Protein AF-A0A8S3XYG2-F1 (afdb_monomer)

Organism: Parnassius apollo (NCBI:txid110799)

Secondary structure (DSSP, 8-state):
-PPP--EEEEETTEEEEE---HHHHHHHHHH--SPPTHHHHHHHHH-SSTTTS-HHHHHHHHHHHGGGG-HHHHHHHHHHHHHHHHHHHHHHHTTTTS----HHHHHHHHHHHHHHHHHHHHHHTSS-EE-----SS-EE---BSS--EES--BSS--EE---EEE--EES--BTT--EE---EEE--EE---BSS--EE---EEE--EE---BSS--EE---BSS--EE---BSS--EE---BSS--EE---BSS--EE---EEE--EE---BSS--EE---EEE--EE---BSS--EE---BSS--EE---BSS--B-S-SBSSS-EES----S--TTHHHHHHHHHHHH--

pLDDT: mean 71.58, std 18.19, range [29.77, 97.25]

Structure (mmCIF, N/CA/C/O backbone):
data_AF-A0A8S3XYG2-F1
#
_entry.id   AF-A0A8S3XYG2-F1
#
loop_
_atom_site.group_PDB
_atom_site.id
_atom_site.type_symbol
_atom_site.label_atom_id
_atom_site.label_alt_id
_atom_site.label_comp_id
_atom_site.label_asym_id
_atom_site.label_entity_id
_atom_site.label_seq_id
_atom_site.pdbx_PDB_ins_code
_atom_site.Cartn_x
_atom_site.Cartn_y
_atom_site.Cartn_z
_atom_site.occupancy
_atom_site.B_iso_or_equiv
_atom_site.auth_seq_id
_atom_site.auth_comp_id
_atom_site.auth_asym_id
_atom_site.auth_atom_id
_atom_site.pdbx_PDB_model_num
ATOM 1 N N . MET A 1 1 ? 59.638 34.324 -2.119 1.00 34.94 1 MET A N 1
ATOM 2 C CA . MET A 1 1 ? 60.682 33.288 -1.977 1.00 34.94 1 MET A CA 1
ATOM 3 C C . MET A 1 1 ? 60.101 32.199 -1.081 1.00 34.94 1 MET A C 1
ATOM 5 O O . MET A 1 1 ? 60.247 32.278 0.128 1.00 34.94 1 MET A O 1
ATOM 9 N N . PHE A 1 2 ? 59.324 31.269 -1.644 1.00 29.77 2 PHE A N 1
ATOM 10 C CA . PHE A 1 2 ? 58.887 30.077 -0.911 1.00 29.77 2 PHE A CA 1
ATOM 11 C C . PHE A 1 2 ? 59.838 28.950 -1.288 1.00 29.77 2 PHE A C 1
ATOM 13 O O . PHE A 1 2 ? 60.073 28.682 -2.462 1.00 29.77 2 PHE A O 1
ATOM 20 N N . GLN A 1 3 ? 60.487 28.423 -0.264 1.00 32.94 3 GLN A N 1
ATOM 21 C CA . GLN A 1 3 ? 61.599 27.498 -0.335 1.00 32.94 3 GLN A CA 1
ATOM 22 C C . GLN A 1 3 ? 61.081 26.134 -0.800 1.00 32.94 3 GLN A C 1
ATOM 24 O O . GLN A 1 3 ? 60.238 25.528 -0.142 1.00 32.94 3 GLN A O 1
ATOM 29 N N . PHE A 1 4 ? 61.548 25.693 -1.965 1.00 44.25 4 PHE A N 1
ATOM 30 C CA . PHE A 1 4 ? 61.277 24.367 -2.506 1.00 44.25 4 PHE A CA 1
ATOM 31 C C . PHE A 1 4 ? 61.994 23.330 -1.638 1.00 44.25 4 PHE A C 1
ATOM 33 O O . PHE A 1 4 ? 63.221 23.343 -1.569 1.00 44.25 4 PHE A O 1
ATOM 40 N N . SER A 1 5 ? 61.245 22.442 -0.987 1.00 37.28 5 SER A N 1
ATOM 41 C CA . SER A 1 5 ? 61.821 21.317 -0.247 1.00 37.28 5 SER A CA 1
ATOM 42 C C . SER A 1 5 ? 61.110 20.027 -0.624 1.00 37.28 5 SER A C 1
ATOM 44 O O . SER A 1 5 ? 60.055 19.696 -0.087 1.00 37.28 5 SER A O 1
ATOM 46 N N . ILE A 1 6 ? 61.732 19.285 -1.537 1.00 47.69 6 ILE A N 1
ATOM 47 C CA . ILE A 1 6 ? 61.628 17.830 -1.559 1.00 47.69 6 ILE A CA 1
ATOM 48 C C . ILE A 1 6 ? 62.420 17.340 -0.342 1.00 47.69 6 ILE A C 1
ATOM 50 O O . ILE A 1 6 ? 63.632 17.545 -0.265 1.00 47.69 6 ILE A O 1
ATOM 54 N N . THR A 1 7 ? 61.743 16.740 0.637 1.00 51.06 7 THR A N 1
ATOM 55 C CA . THR A 1 7 ? 62.405 16.200 1.833 1.00 51.06 7 THR A CA 1
ATOM 56 C C . THR A 1 7 ? 62.610 14.702 1.648 1.00 51.06 7 THR A C 1
ATOM 58 O O . THR A 1 7 ? 61.638 13.947 1.605 1.00 51.06 7 THR A O 1
ATOM 61 N N . LEU A 1 8 ? 63.871 14.275 1.546 1.00 49.38 8 LEU A N 1
ATOM 62 C CA . LEU A 1 8 ? 64.251 12.863 1.533 1.00 49.38 8 LEU A CA 1
ATOM 63 C C . LEU A 1 8 ? 64.354 12.348 2.971 1.00 49.38 8 LEU A C 1
ATOM 65 O O . LEU A 1 8 ? 65.234 12.756 3.730 1.00 49.38 8 LEU A O 1
ATOM 69 N N . LEU A 1 9 ? 63.460 11.435 3.344 1.00 54.19 9 LEU A N 1
ATOM 70 C CA . LEU A 1 9 ? 63.564 10.672 4.585 1.00 54.19 9 LEU A CA 1
ATOM 71 C C . LEU A 1 9 ? 64.380 9.408 4.301 1.00 54.19 9 LEU A C 1
ATOM 73 O O . LEU A 1 9 ? 63.872 8.456 3.712 1.00 54.19 9 LEU A O 1
ATOM 77 N N . ASN A 1 10 ? 65.652 9.412 4.705 1.00 42.66 10 ASN A N 1
ATOM 78 C CA . ASN A 1 10 ? 66.526 8.246 4.605 1.00 42.66 10 ASN A CA 1
ATOM 79 C C . ASN A 1 10 ? 66.469 7.430 5.902 1.00 42.66 10 ASN A C 1
ATOM 81 O O . ASN A 1 10 ? 67.006 7.841 6.929 1.00 42.66 10 ASN A O 1
ATOM 85 N N . SER A 1 11 ? 65.860 6.248 5.832 1.00 53.09 11 SER A N 1
ATOM 86 C CA . SER A 1 11 ? 66.173 5.133 6.730 1.00 53.09 11 SER A CA 1
ATOM 87 C C . SER A 1 11 ? 67.179 4.230 6.014 1.00 53.09 11 SER A C 1
ATOM 89 O O . SER A 1 11 ? 67.165 4.167 4.787 1.00 53.09 11 SER A O 1
ATOM 91 N N . SER A 1 12 ? 68.050 3.517 6.733 1.00 58.06 12 SER A N 1
ATOM 92 C CA . SER A 1 12 ? 69.198 2.758 6.187 1.00 58.06 12 SER A CA 1
ATOM 93 C C . SER A 1 12 ? 68.864 1.683 5.133 1.00 58.06 12 SER A C 1
ATOM 95 O O . SER A 1 12 ? 69.768 1.043 4.604 1.00 58.06 12 SER A O 1
ATOM 97 N N . THR A 1 13 ? 67.587 1.489 4.802 1.00 58.47 13 THR A N 1
ATOM 98 C CA . THR A 1 13 ? 67.093 0.540 3.795 1.00 58.47 13 THR A CA 1
ATOM 99 C C . THR A 1 13 ? 66.015 1.098 2.850 1.00 58.47 13 THR A C 1
ATOM 101 O O . THR A 1 13 ? 65.702 0.432 1.868 1.00 58.47 13 THR A O 1
ATOM 104 N N . LEU A 1 14 ? 65.467 2.301 3.079 1.00 56.69 14 LEU A N 1
ATOM 105 C CA . LEU A 1 14 ? 64.388 2.895 2.270 1.00 56.69 14 LEU A CA 1
ATOM 106 C C . LEU A 1 14 ? 64.529 4.426 2.223 1.00 56.69 14 LEU A C 1
ATOM 108 O O . LEU A 1 14 ? 64.591 5.075 3.269 1.00 56.69 14 LEU A O 1
ATOM 112 N N . ALA A 1 15 ? 64.540 4.986 1.010 1.00 63.34 15 ALA A N 1
ATOM 113 C CA . ALA A 1 15 ? 64.441 6.422 0.763 1.00 63.34 15 ALA A CA 1
ATOM 114 C C . ALA A 1 15 ? 62.997 6.758 0.368 1.00 63.34 15 ALA A C 1
ATOM 116 O O . ALA A 1 15 ? 62.487 6.210 -0.609 1.00 63.34 15 ALA A O 1
ATOM 117 N N . ALA A 1 16 ? 62.342 7.632 1.133 1.00 64.06 16 ALA A N 1
ATOM 118 C CA . ALA A 1 16 ? 60.991 8.106 0.845 1.00 64.06 16 ALA A CA 1
ATOM 119 C C . ALA A 1 16 ? 61.014 9.597 0.490 1.00 64.06 16 ALA A C 1
ATOM 121 O O . ALA A 1 16 ? 61.627 10.402 1.197 1.00 64.06 16 ALA A O 1
ATOM 122 N N . GLU A 1 17 ? 60.327 9.957 -0.593 1.00 72.81 17 GLU A N 1
ATOM 123 C CA . GLU A 1 17 ? 60.208 11.331 -1.075 1.00 72.81 17 GLU A CA 1
ATOM 124 C C . GLU A 1 17 ? 58.809 11.875 -0.766 1.00 72.81 17 GLU A C 1
ATOM 126 O O . GLU A 1 17 ? 57.801 11.321 -1.209 1.00 72.81 17 GLU A O 1
ATOM 131 N N . VAL A 1 18 ? 58.734 12.953 0.021 1.00 72.12 18 VAL A N 1
ATOM 132 C CA . VAL A 1 18 ? 57.456 13.581 0.384 1.00 72.12 18 VAL A CA 1
ATOM 133 C C . VAL A 1 18 ? 57.213 14.796 -0.506 1.00 72.12 18 VAL A C 1
ATOM 135 O O . VAL A 1 18 ? 57.864 15.830 -0.355 1.00 72.12 18 VAL A O 1
ATOM 138 N N . VAL A 1 19 ? 56.244 14.676 -1.413 1.00 77.50 19 VAL A N 1
ATOM 139 C CA . VAL A 1 19 ? 55.811 15.764 -2.298 1.00 77.50 19 VAL A CA 1
ATOM 140 C C . VAL A 1 19 ? 54.724 16.579 -1.598 1.00 77.50 19 VAL A C 1
ATOM 142 O O . VAL A 1 19 ? 53.686 16.044 -1.216 1.00 77.50 19 VAL A O 1
ATOM 145 N N . THR A 1 20 ? 54.964 17.878 -1.414 1.00 78.69 20 THR A N 1
ATOM 146 C CA . THR A 1 20 ? 54.028 18.807 -0.745 1.00 78.69 20 THR A CA 1
ATOM 147 C C . THR A 1 20 ? 53.464 19.878 -1.682 1.00 78.69 20 THR A C 1
ATOM 149 O O . THR A 1 20 ? 52.477 20.530 -1.347 1.00 78.69 20 THR A O 1
ATOM 152 N N . ASN A 1 21 ? 54.058 20.048 -2.867 1.00 82.50 21 ASN A N 1
ATOM 153 C CA . ASN A 1 21 ? 53.607 20.994 -3.883 1.00 82.50 21 ASN A CA 1
ATOM 154 C C . ASN A 1 21 ? 52.403 20.417 -4.660 1.00 82.50 21 ASN A C 1
ATOM 156 O O . ASN A 1 21 ? 52.492 19.278 -5.133 1.00 82.50 21 ASN A O 1
ATOM 160 N N . PRO A 1 22 ? 51.284 21.154 -4.813 1.00 80.94 22 PRO A N 1
ATOM 161 C CA . PRO A 1 22 ? 50.108 20.681 -5.546 1.00 80.94 22 PRO A CA 1
ATOM 162 C C . PRO A 1 22 ? 50.367 20.356 -7.028 1.00 80.94 22 PRO A C 1
ATOM 164 O O . PRO A 1 22 ? 49.837 19.354 -7.511 1.00 80.94 22 PRO A O 1
ATOM 167 N N . ASP A 1 23 ? 51.192 21.134 -7.740 1.00 79.69 23 ASP A N 1
ATOM 168 C CA . ASP A 1 23 ? 51.462 20.916 -9.174 1.00 79.69 23 ASP A CA 1
ATOM 169 C C . ASP A 1 23 ? 52.330 19.668 -9.402 1.00 79.69 23 ASP A C 1
ATOM 171 O O . ASP A 1 23 ? 52.067 18.841 -10.285 1.00 79.69 23 ASP A O 1
ATOM 175 N N . ASP A 1 24 ? 53.319 19.471 -8.529 1.00 79.88 24 ASP A N 1
ATOM 176 C CA . ASP A 1 24 ? 54.153 18.269 -8.522 1.00 79.88 24 ASP A CA 1
ATOM 177 C C . ASP A 1 24 ? 53.331 17.048 -8.088 1.00 79.88 24 ASP A C 1
ATOM 179 O O . ASP A 1 24 ? 53.439 15.982 -8.690 1.00 79.88 24 ASP A O 1
ATOM 183 N N . SER A 1 25 ? 52.425 17.204 -7.114 1.00 78.44 25 SER A N 1
ATOM 184 C CA . SER A 1 25 ? 51.504 16.142 -6.682 1.00 78.44 25 SER A CA 1
ATOM 185 C C . SER A 1 25 ? 50.573 15.702 -7.812 1.00 78.44 25 SER A C 1
ATOM 187 O O . SER A 1 25 ? 50.331 14.507 -7.978 1.00 78.44 25 SER A O 1
ATOM 189 N N . LEU A 1 26 ? 50.072 16.643 -8.622 1.00 77.94 26 LEU A N 1
ATOM 190 C CA . LEU A 1 26 ? 49.255 16.340 -9.797 1.00 77.94 26 LEU A CA 1
ATOM 191 C C . LEU A 1 26 ? 50.066 15.603 -10.870 1.00 77.94 26 LEU A C 1
ATOM 193 O O . LEU A 1 26 ? 49.575 14.644 -11.472 1.00 77.94 26 LEU A O 1
ATOM 197 N N . THR A 1 27 ? 51.308 16.029 -11.095 1.00 81.19 27 THR A N 1
ATOM 198 C CA . THR A 1 27 ? 52.225 15.393 -12.049 1.00 81.19 27 THR A CA 1
ATOM 199 C C . THR A 1 27 ? 52.547 13.962 -11.619 1.00 81.19 27 THR A C 1
ATOM 201 O O . THR A 1 27 ? 52.377 13.025 -12.401 1.00 81.19 27 THR A O 1
ATOM 204 N N . VAL A 1 28 ? 52.906 13.765 -10.349 1.00 78.44 28 VAL A N 1
ATOM 205 C CA . VAL A 1 28 ? 53.194 12.452 -9.758 1.00 78.44 28 VAL A CA 1
ATOM 206 C C . VAL A 1 28 ? 51.955 11.556 -9.765 1.00 78.44 28 VAL A C 1
ATOM 208 O O . VAL A 1 28 ? 52.047 10.406 -10.185 1.00 78.44 28 VAL A O 1
ATOM 211 N N . ALA A 1 29 ? 50.773 12.062 -9.402 1.00 75.88 29 ALA A N 1
ATOM 212 C CA . ALA A 1 29 ? 49.538 11.273 -9.406 1.00 75.88 29 ALA A CA 1
ATOM 213 C C . ALA A 1 29 ? 49.137 10.767 -10.807 1.00 75.88 29 ALA A C 1
ATOM 215 O O . ALA A 1 29 ? 48.514 9.708 -10.923 1.00 75.88 29 ALA A O 1
ATOM 216 N N . ASN A 1 30 ? 49.492 11.503 -11.868 1.00 74.81 30 ASN A N 1
ATOM 217 C CA . ASN A 1 30 ? 49.187 11.131 -13.252 1.00 74.81 30 ASN A CA 1
ATOM 218 C C . ASN A 1 30 ? 50.285 10.285 -13.920 1.00 74.81 30 ASN A C 1
ATOM 220 O O . ASN A 1 30 ? 49.965 9.424 -14.743 1.00 74.81 30 ASN A O 1
ATOM 224 N N . ALA A 1 31 ? 51.558 10.507 -13.580 1.00 73.25 31 ALA A N 1
ATOM 225 C CA . ALA A 1 31 ? 52.700 9.828 -14.197 1.00 73.25 31 ALA A CA 1
ATOM 226 C C . ALA A 1 31 ? 53.148 8.567 -13.429 1.00 73.25 31 ALA A C 1
ATOM 228 O O . ALA A 1 31 ? 53.479 7.550 -14.042 1.00 73.25 31 ALA A O 1
ATOM 229 N N . CYS A 1 32 ? 53.103 8.587 -12.094 1.00 69.81 32 CYS A N 1
ATOM 230 C CA . CYS A 1 32 ? 53.568 7.504 -11.224 1.00 69.81 32 CYS A CA 1
ATOM 231 C C . CYS A 1 32 ? 52.407 6.580 -10.826 1.00 69.81 32 CYS A C 1
ATOM 233 O O . CYS A 1 32 ? 51.890 6.601 -9.713 1.00 69.81 32 CYS A O 1
ATOM 235 N N . LEU A 1 33 ? 51.977 5.750 -11.776 1.00 61.31 33 LEU A N 1
ATOM 236 C CA . LEU A 1 33 ? 50.894 4.776 -11.592 1.00 61.31 33 LEU A CA 1
ATOM 237 C C . LEU A 1 33 ? 51.246 3.499 -10.784 1.00 61.31 33 LEU A C 1
ATOM 239 O O . LEU A 1 33 ? 50.307 2.884 -10.261 1.00 61.31 33 LEU A O 1
ATOM 243 N N . PRO A 1 34 ? 52.514 3.035 -10.685 1.00 66.25 34 PRO A N 1
ATOM 244 C CA . PRO A 1 34 ? 52.869 1.902 -9.828 1.00 66.25 34 PRO A CA 1
ATOM 245 C C . PRO A 1 34 ? 52.576 2.196 -8.352 1.00 66.25 34 PRO A C 1
ATOM 247 O O . PRO A 1 34 ? 52.867 3.279 -7.856 1.00 66.25 34 PRO A O 1
ATOM 250 N N . LYS A 1 35 ? 51.979 1.229 -7.650 1.00 67.38 35 LYS A N 1
ATOM 251 C CA . LYS A 1 35 ? 51.660 1.358 -6.223 1.00 67.38 35 LYS A CA 1
ATOM 252 C C . LYS A 1 35 ? 52.894 1.050 -5.376 1.00 67.38 35 LYS A C 1
ATOM 254 O O . LYS A 1 35 ? 53.579 0.066 -5.640 1.00 67.38 35 LYS A O 1
ATOM 259 N N . ASP A 1 36 ? 53.137 1.898 -4.383 1.00 65.75 36 ASP A N 1
ATOM 260 C CA . ASP A 1 36 ? 54.291 1.835 -3.482 1.00 65.75 36 ASP A CA 1
ATOM 261 C C . ASP A 1 36 ? 54.197 0.658 -2.486 1.00 65.75 36 ASP A C 1
ATOM 263 O O . ASP A 1 36 ? 53.133 0.057 -2.306 1.00 65.75 36 ASP A O 1
ATOM 267 N N . ILE A 1 37 ? 55.302 0.353 -1.806 1.00 64.00 37 ILE A N 1
ATOM 268 C CA . ILE A 1 37 ? 55.513 -0.769 -0.883 1.00 64.00 37 ILE A CA 1
ATOM 269 C C . ILE A 1 37 ? 54.462 -0.866 0.232 1.00 64.00 37 ILE A C 1
ATOM 271 O O . ILE A 1 37 ? 54.133 -1.955 0.695 1.00 64.00 37 ILE A O 1
ATOM 275 N N . ILE A 1 38 ? 53.844 0.257 0.609 1.00 62.66 38 ILE A N 1
ATOM 276 C CA . ILE A 1 38 ? 52.746 0.320 1.587 1.00 62.66 38 ILE A CA 1
ATOM 277 C C . ILE A 1 38 ? 51.553 -0.551 1.149 1.00 62.66 38 ILE A C 1
ATOM 279 O O . ILE A 1 38 ? 50.878 -1.165 1.976 1.00 62.66 38 ILE A O 1
ATOM 283 N N . TYR A 1 39 ? 51.315 -0.674 -0.159 1.00 62.00 39 TYR A N 1
ATOM 284 C CA . TYR A 1 39 ? 50.244 -1.508 -0.701 1.00 62.00 39 TYR A CA 1
ATOM 285 C C . TYR A 1 39 ? 50.583 -3.006 -0.682 1.00 62.00 39 TYR A C 1
ATOM 287 O O . TYR A 1 39 ? 49.667 -3.820 -0.798 1.00 62.00 39 TYR A O 1
ATOM 295 N N . GLU A 1 40 ? 51.852 -3.397 -0.497 1.00 64.38 40 GLU A N 1
ATOM 296 C CA . GLU A 1 40 ? 52.243 -4.807 -0.342 1.00 64.38 40 GLU A CA 1
ATOM 297 C C . GLU A 1 40 ? 51.729 -5.397 0.969 1.00 64.38 40 GLU A C 1
ATOM 299 O O . GLU A 1 40 ? 51.225 -6.519 0.976 1.00 64.38 40 GLU A O 1
ATOM 304 N N . PHE A 1 41 ? 51.746 -4.619 2.055 1.00 64.94 41 PHE A N 1
ATOM 305 C CA . PHE A 1 41 ? 51.164 -5.040 3.332 1.00 64.94 41 PHE A CA 1
ATOM 306 C C . PHE A 1 41 ? 49.657 -5.319 3.198 1.00 64.94 41 PHE A C 1
ATOM 308 O O . PHE A 1 41 ? 49.130 -6.280 3.757 1.00 64.94 41 PHE A O 1
ATOM 315 N N . ALA A 1 42 ? 48.965 -4.527 2.374 1.00 59.97 42 ALA A N 1
ATOM 316 C CA . ALA A 1 42 ? 47.544 -4.697 2.094 1.00 59.97 42 ALA A CA 1
ATOM 317 C C . ALA A 1 42 ? 47.234 -5.855 1.118 1.00 59.97 42 ALA A C 1
ATOM 319 O O . ALA A 1 42 ? 46.103 -6.349 1.118 1.00 59.97 42 ALA A O 1
ATOM 320 N N . LYS A 1 43 ? 48.201 -6.333 0.312 1.00 64.00 43 LYS A N 1
ATOM 321 C CA . LYS A 1 43 ? 47.995 -7.470 -0.615 1.00 64.00 43 LYS A CA 1
ATOM 322 C C . LYS A 1 43 ? 47.623 -8.756 0.121 1.00 64.00 43 LYS A C 1
ATOM 324 O O . LYS A 1 43 ? 46.785 -9.501 -0.377 1.00 64.00 43 LYS A O 1
ATOM 329 N N . ALA A 1 44 ? 48.192 -8.994 1.304 1.00 62.22 44 ALA A N 1
ATOM 330 C CA . ALA A 1 44 ? 47.905 -10.189 2.100 1.00 62.22 44 ALA A CA 1
ATOM 331 C C . ALA A 1 44 ? 46.430 -10.280 2.541 1.00 62.22 44 ALA A C 1
ATOM 333 O O . ALA A 1 44 ? 45.914 -11.377 2.725 1.00 62.22 44 ALA A O 1
ATOM 334 N N . TRP A 1 45 ? 45.749 -9.137 2.685 1.00 52.84 45 TRP A N 1
ATOM 335 C CA . TRP A 1 45 ? 44.353 -9.061 3.135 1.00 52.84 45 TRP A CA 1
ATOM 336 C C . TRP A 1 45 ? 43.360 -8.821 1.988 1.00 52.84 45 TRP A C 1
ATOM 338 O O . TRP A 1 45 ? 42.228 -9.291 2.053 1.00 52.84 45 TRP A O 1
ATOM 348 N N . LEU A 1 46 ? 43.758 -8.090 0.940 1.00 58.03 46 LEU A N 1
ATOM 349 C CA . LEU A 1 46 ? 42.863 -7.653 -0.145 1.00 58.03 46 LEU A CA 1
ATOM 350 C C . LEU A 1 46 ? 43.113 -8.353 -1.494 1.00 58.03 46 LEU A C 1
ATOM 352 O O . LEU A 1 46 ? 42.358 -8.122 -2.442 1.00 58.03 46 LEU A O 1
ATOM 356 N N . GLY A 1 47 ? 44.148 -9.193 -1.606 1.00 65.50 47 GLY A N 1
ATOM 357 C CA . GLY A 1 47 ? 44.529 -9.872 -2.852 1.00 65.50 47 GLY A CA 1
ATOM 358 C C . GLY A 1 47 ? 44.988 -8.904 -3.952 1.00 65.50 47 GLY A C 1
ATOM 359 O O . GLY A 1 47 ? 45.423 -7.791 -3.658 1.00 65.50 47 GLY A O 1
ATOM 360 N N . GLU A 1 48 ? 44.887 -9.294 -5.230 1.00 62.22 48 GLU A N 1
ATOM 361 C CA . GLU A 1 48 ? 45.097 -8.394 -6.384 1.00 62.22 48 GLU A CA 1
ATOM 362 C C . GLU A 1 48 ? 43.789 -7.670 -6.772 1.00 62.22 48 GLU A C 1
ATOM 364 O O . GLU A 1 48 ? 43.138 -7.974 -7.773 1.00 62.22 48 GLU A O 1
ATOM 369 N N . GLY A 1 49 ? 43.374 -6.713 -5.938 1.00 60.12 49 GLY A N 1
ATOM 370 C CA . GLY A 1 49 ? 42.117 -5.972 -6.080 1.00 60.12 49 GLY A CA 1
ATOM 371 C C . GLY A 1 49 ? 42.265 -4.560 -6.662 1.00 60.12 49 GLY A C 1
ATOM 372 O O . GLY A 1 49 ? 43.306 -4.171 -7.189 1.00 60.12 49 GLY A O 1
ATOM 373 N N . LEU A 1 50 ? 41.203 -3.752 -6.544 1.00 63.12 50 LEU A N 1
ATOM 374 C CA . LEU A 1 50 ? 41.177 -2.349 -6.994 1.00 63.12 50 LEU A CA 1
ATOM 375 C C . LEU A 1 50 ? 42.220 -1.464 -6.281 1.00 63.12 50 LEU A C 1
ATOM 377 O O . LEU A 1 50 ? 42.659 -0.471 -6.844 1.00 63.12 50 LEU A O 1
ATOM 381 N N . LEU A 1 51 ? 42.626 -1.790 -5.055 1.00 61.81 51 LEU A N 1
ATOM 382 C CA . LEU A 1 51 ? 43.581 -0.968 -4.298 1.00 61.81 51 LEU A CA 1
ATOM 383 C C . LEU A 1 51 ? 45.036 -1.429 -4.466 1.00 61.81 51 LEU A C 1
ATOM 385 O O . LEU A 1 51 ? 45.945 -0.610 -4.391 1.00 61.81 51 LEU A O 1
ATOM 389 N N . THR A 1 52 ? 45.252 -2.715 -4.731 1.00 61.81 52 THR A N 1
ATOM 390 C CA . THR A 1 52 ? 46.550 -3.401 -4.601 1.00 61.81 52 THR A CA 1
ATOM 391 C C . THR A 1 52 ? 47.058 -4.025 -5.907 1.00 61.81 52 THR A C 1
ATOM 393 O O . THR A 1 52 ? 48.210 -4.456 -5.976 1.00 61.81 52 THR A O 1
ATOM 396 N N . GLY A 1 53 ? 46.216 -4.095 -6.944 1.00 64.44 53 GLY A N 1
ATOM 397 C CA . GLY A 1 53 ? 46.550 -4.681 -8.242 1.00 64.44 53 GLY A CA 1
ATOM 398 C C . GLY A 1 53 ? 47.438 -3.788 -9.116 1.00 64.44 53 GLY A C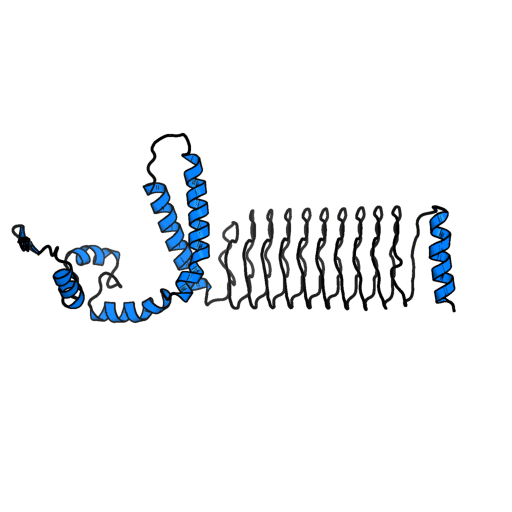 1
ATOM 399 O O . GLY A 1 53 ? 47.450 -2.561 -8.997 1.00 64.44 53 GLY A O 1
ATOM 400 N N . LYS A 1 54 ? 48.162 -4.411 -10.056 1.00 69.75 54 LYS A N 1
ATOM 401 C CA . LYS A 1 54 ? 48.986 -3.713 -11.062 1.00 69.75 54 LYS A CA 1
ATOM 402 C C . LYS A 1 54 ? 48.133 -2.765 -11.916 1.00 69.75 54 LYS A C 1
ATOM 404 O O . LYS A 1 54 ? 46.940 -2.993 -12.108 1.00 69.75 54 LYS A O 1
ATOM 409 N N . VAL A 1 55 ? 48.756 -1.743 -12.510 1.00 69.81 55 VAL A N 1
ATOM 410 C CA . VAL A 1 55 ? 48.080 -0.683 -13.295 1.00 69.81 55 VAL A CA 1
ATOM 411 C C . VAL A 1 55 ? 47.101 -1.233 -14.346 1.00 69.81 55 VAL A C 1
ATOM 413 O O . VAL A 1 55 ? 46.014 -0.685 -14.522 1.00 69.81 55 VAL A O 1
ATOM 416 N N . SER A 1 56 ? 47.443 -2.328 -15.029 1.00 67.75 56 SER A N 1
ATOM 417 C CA . SER A 1 56 ? 46.583 -2.985 -16.026 1.00 67.75 56 SER A CA 1
ATOM 418 C C . SER A 1 56 ? 45.322 -3.621 -15.419 1.00 67.75 56 SER A C 1
ATOM 420 O O . SER A 1 56 ? 44.232 -3.482 -15.976 1.00 67.75 56 SER A O 1
ATOM 422 N N . ILE A 1 57 ? 45.453 -4.264 -14.257 1.00 69.88 57 ILE A N 1
ATOM 423 C CA . ILE A 1 57 ? 44.356 -4.885 -13.500 1.00 69.88 57 ILE A CA 1
ATOM 424 C C . ILE A 1 57 ? 43.464 -3.799 -12.897 1.00 69.88 57 ILE A C 1
ATOM 426 O O . ILE A 1 57 ? 42.244 -3.839 -13.053 1.00 69.88 57 ILE A O 1
ATOM 430 N N . TRP A 1 58 ? 44.071 -2.765 -12.309 1.00 69.00 58 TRP A N 1
ATOM 431 C CA . TRP A 1 58 ? 43.364 -1.601 -11.785 1.00 69.00 58 TRP A CA 1
ATOM 432 C C . TRP A 1 58 ? 42.526 -0.897 -12.856 1.00 69.00 58 TRP A C 1
ATOM 434 O O . TRP A 1 58 ? 41.340 -0.661 -12.634 1.00 69.00 58 TRP A O 1
ATOM 444 N N . LYS A 1 59 ? 43.097 -0.610 -14.039 1.00 65.38 59 LYS A N 1
ATOM 445 C CA . LYS A 1 59 ? 42.358 0.018 -15.152 1.00 65.38 59 LYS A CA 1
ATOM 446 C C . LYS A 1 59 ? 41.140 -0.818 -15.554 1.00 65.38 59 LYS A C 1
ATOM 448 O O . LYS A 1 59 ? 40.063 -0.264 -15.772 1.00 65.38 59 LYS A O 1
ATOM 453 N N . ARG A 1 60 ? 41.292 -2.147 -15.618 1.00 67.69 60 ARG A N 1
ATOM 454 C CA . ARG A 1 60 ? 40.206 -3.079 -15.953 1.00 67.69 60 ARG A CA 1
ATOM 455 C C . ARG A 1 60 ? 39.119 -3.098 -14.878 1.00 67.69 60 ARG A C 1
ATOM 457 O O . ARG A 1 60 ? 37.951 -2.919 -15.208 1.00 67.69 60 ARG A O 1
ATOM 464 N N . HIS A 1 61 ? 39.492 -3.249 -13.608 1.00 63.72 61 HIS A N 1
ATOM 465 C CA . HIS A 1 61 ? 38.552 -3.253 -12.485 1.00 63.72 61 HIS A CA 1
ATOM 466 C C . HIS A 1 61 ? 37.838 -1.910 -12.331 1.00 63.72 61 HIS A C 1
ATOM 468 O O . HIS A 1 61 ? 36.619 -1.882 -12.205 1.00 63.72 61 HIS A O 1
ATOM 474 N N . ARG A 1 62 ? 38.555 -0.788 -12.443 1.00 65.19 62 ARG A N 1
ATOM 475 C CA . ARG A 1 62 ? 37.962 0.552 -12.395 1.00 65.19 62 ARG A CA 1
ATOM 476 C C . ARG A 1 62 ? 36.956 0.764 -13.526 1.00 65.19 62 ARG A C 1
ATOM 478 O O . ARG A 1 62 ? 35.880 1.289 -13.279 1.00 65.19 62 ARG A O 1
ATOM 485 N N . LYS A 1 63 ? 37.251 0.301 -14.748 1.00 64.62 63 LYS A N 1
ATOM 486 C CA . LYS A 1 63 ? 36.303 0.376 -15.874 1.00 64.62 63 LYS A CA 1
ATOM 487 C C . LYS A 1 63 ? 35.011 -0.409 -15.609 1.00 64.62 63 LYS A C 1
ATOM 489 O O . LYS A 1 63 ? 33.946 0.056 -15.998 1.00 64.62 63 LYS A O 1
ATOM 494 N N . LEU A 1 64 ? 35.104 -1.567 -14.954 1.00 63.91 64 LEU A N 1
ATOM 495 C CA . LEU A 1 64 ? 33.944 -2.396 -14.607 1.00 63.91 64 LEU A CA 1
ATOM 496 C C . LEU A 1 64 ? 33.148 -1.840 -13.416 1.00 63.91 64 LEU A C 1
ATOM 498 O O . LEU A 1 64 ? 31.930 -1.967 -13.391 1.00 63.91 64 LEU A O 1
ATOM 502 N N . ILE A 1 65 ? 33.825 -1.215 -12.449 1.00 64.50 65 ILE A N 1
ATOM 503 C CA . ILE A 1 65 ? 33.226 -0.738 -11.195 1.00 64.50 65 ILE A CA 1
ATOM 504 C C . ILE A 1 65 ? 32.662 0.684 -11.320 1.00 64.50 65 ILE A C 1
ATOM 506 O O . ILE A 1 65 ? 31.632 0.977 -10.722 1.00 64.50 65 ILE A O 1
ATOM 510 N N . ASN A 1 66 ? 33.282 1.570 -12.108 1.00 67.44 66 ASN A N 1
ATOM 511 C CA . ASN A 1 66 ? 32.858 2.971 -12.244 1.00 67.44 66 ASN A CA 1
ATOM 512 C C . ASN A 1 66 ? 31.349 3.156 -12.532 1.00 67.44 66 ASN A C 1
ATOM 514 O O . ASN A 1 66 ? 30.762 4.056 -11.933 1.00 67.44 66 ASN A O 1
ATOM 518 N N . PRO A 1 67 ? 30.684 2.342 -13.383 1.00 59.59 67 PRO A N 1
ATOM 519 C CA . PRO A 1 67 ? 29.240 2.466 -13.603 1.00 59.59 67 PRO A CA 1
ATOM 520 C C . PRO A 1 67 ? 28.385 2.285 -12.335 1.00 59.59 67 PRO A C 1
ATOM 522 O O . PRO A 1 67 ? 27.340 2.928 -12.215 1.00 59.59 67 PRO A O 1
ATOM 525 N N . ALA A 1 68 ? 28.844 1.477 -11.370 1.00 54.72 68 ALA A N 1
ATOM 526 C CA . ALA A 1 68 ? 28.180 1.268 -10.078 1.00 54.72 68 ALA A CA 1
ATOM 527 C C . ALA A 1 68 ? 28.289 2.482 -9.132 1.00 54.72 68 ALA A C 1
ATOM 529 O O . ALA A 1 68 ? 27.588 2.546 -8.133 1.00 54.72 68 ALA A O 1
ATOM 530 N N . PHE A 1 69 ? 29.123 3.471 -9.467 1.00 64.81 69 PHE A N 1
ATOM 531 C CA . PHE A 1 69 ? 29.265 4.738 -8.740 1.00 64.81 69 PHE A CA 1
ATOM 532 C C . PHE A 1 69 ? 28.818 5.940 -9.589 1.00 64.81 69 PHE A C 1
ATOM 534 O O . PHE A 1 69 ? 29.296 7.059 -9.408 1.00 64.81 69 PHE A O 1
ATOM 541 N N . SER A 1 70 ? 27.925 5.717 -10.557 1.00 65.88 70 SER A N 1
ATOM 542 C CA . SER A 1 70 ? 27.335 6.800 -11.351 1.00 65.88 70 SER A CA 1
ATOM 543 C C . SER A 1 70 ? 26.378 7.657 -10.514 1.00 65.88 70 SER A C 1
ATOM 545 O O . SER A 1 70 ? 25.772 7.168 -9.563 1.00 65.88 70 SER A O 1
ATOM 547 N N . GLN A 1 71 ? 26.189 8.926 -10.893 1.00 56.69 71 GLN A N 1
ATOM 548 C CA . GLN A 1 71 ? 25.335 9.862 -10.145 1.00 56.69 71 GLN A CA 1
ATOM 549 C C . GLN A 1 71 ? 23.918 9.316 -9.913 1.00 56.69 71 GLN A C 1
ATOM 551 O O . GLN A 1 71 ? 23.418 9.363 -8.800 1.00 56.69 71 GLN A O 1
ATOM 556 N N . MET A 1 72 ? 23.314 8.689 -10.928 1.00 51.19 72 MET A N 1
ATOM 557 C CA . MET A 1 72 ? 21.981 8.081 -10.815 1.00 51.19 72 MET A CA 1
ATOM 558 C C . MET A 1 72 ? 21.908 6.982 -9.740 1.00 51.19 72 MET A C 1
ATOM 560 O O . MET A 1 72 ? 20.852 6.761 -9.150 1.00 51.19 72 MET A O 1
ATOM 564 N N . VAL A 1 73 ? 23.009 6.263 -9.518 1.00 58.12 73 VAL A N 1
ATOM 565 C CA . VAL A 1 73 ? 23.111 5.220 -8.493 1.00 58.12 73 VAL A CA 1
ATOM 566 C C . VAL A 1 73 ? 23.319 5.857 -7.116 1.00 58.12 73 VAL A C 1
ATOM 568 O O . VAL A 1 73 ? 22.613 5.504 -6.176 1.00 58.12 73 VAL A O 1
ATOM 571 N N . LEU A 1 74 ? 24.182 6.876 -7.025 1.00 62.03 74 LEU A N 1
ATOM 572 C CA . LEU A 1 74 ? 24.401 7.659 -5.803 1.00 62.03 74 LEU A CA 1
ATOM 573 C C . LEU A 1 74 ? 23.121 8.357 -5.311 1.00 62.03 74 LEU A C 1
ATOM 575 O O . LEU A 1 74 ? 22.830 8.321 -4.117 1.00 62.03 74 LEU A O 1
ATOM 579 N N . ASP A 1 75 ? 22.317 8.913 -6.220 1.00 55.97 75 ASP A N 1
ATOM 580 C CA . ASP A 1 75 ? 21.020 9.524 -5.898 1.00 55.97 75 ASP A CA 1
ATOM 581 C C . ASP A 1 75 ? 20.051 8.490 -5.290 1.00 55.97 75 ASP A C 1
ATOM 583 O O . ASP A 1 75 ? 19.277 8.795 -4.383 1.00 55.97 75 ASP A O 1
ATOM 587 N N . GLY A 1 76 ? 20.138 7.223 -5.717 1.00 56.59 76 GLY A N 1
ATOM 588 C CA . GLY A 1 76 ? 19.380 6.110 -5.135 1.00 56.59 76 GLY A CA 1
ATOM 589 C C . GLY A 1 76 ? 19.773 5.766 -3.691 1.00 56.59 76 GLY A C 1
ATOM 590 O O . GLY A 1 76 ? 18.990 5.143 -2.962 1.00 56.59 76 GLY A O 1
ATOM 591 N N . PHE A 1 77 ? 20.960 6.187 -3.248 1.00 61.84 77 PHE A N 1
ATOM 592 C CA . PHE A 1 77 ? 21.469 5.953 -1.892 1.00 61.84 77 PHE A CA 1
ATOM 593 C C . PHE A 1 77 ? 21.132 7.081 -0.927 1.00 61.84 77 PHE A C 1
ATOM 595 O O . PHE A 1 77 ? 21.241 6.894 0.283 1.00 61.84 77 PHE A O 1
ATOM 602 N N . GLN A 1 78 ? 20.636 8.214 -1.426 1.00 64.31 78 GLN A N 1
ATOM 603 C CA . GLN A 1 78 ? 20.295 9.365 -0.595 1.00 64.31 78 GLN A CA 1
ATOM 604 C C . GLN A 1 78 ? 19.294 9.006 0.516 1.00 64.31 78 GLN A C 1
ATOM 606 O O . GLN A 1 78 ? 19.448 9.447 1.651 1.00 64.31 78 GLN A O 1
ATOM 611 N N . GLY A 1 79 ? 18.323 8.131 0.230 1.00 61.50 79 GLY A N 1
ATOM 612 C CA . GLY A 1 79 ? 17.397 7.613 1.243 1.00 61.50 79 GLY A CA 1
ATOM 613 C C . GLY A 1 79 ? 18.080 6.799 2.351 1.00 61.50 79 GLY A C 1
ATOM 614 O O . GLY A 1 79 ? 17.729 6.959 3.516 1.00 61.50 79 GLY A O 1
ATOM 615 N N . VAL A 1 80 ? 19.086 5.983 2.008 1.00 67.75 80 VAL A N 1
ATOM 616 C CA . VAL A 1 80 ? 19.865 5.182 2.975 1.00 67.75 80 VAL A CA 1
ATOM 617 C C . VAL A 1 80 ? 20.751 6.083 3.818 1.00 67.75 80 VAL A C 1
ATOM 619 O O . VAL A 1 80 ? 20.795 5.929 5.033 1.00 67.75 80 VAL A O 1
ATOM 622 N N . PHE A 1 81 ? 21.419 7.059 3.203 1.00 76.06 81 PHE A N 1
ATOM 623 C CA . PHE A 1 81 ? 22.200 8.032 3.960 1.00 76.06 81 PHE A CA 1
ATOM 624 C C . PHE A 1 81 ? 21.305 8.803 4.928 1.00 76.06 81 PHE A C 1
ATOM 626 O O . PHE A 1 81 ? 21.632 8.892 6.104 1.00 76.06 81 PHE A O 1
ATOM 633 N N . ASN A 1 82 ? 20.128 9.248 4.484 1.00 76.44 82 ASN A N 1
ATOM 634 C CA . ASN A 1 82 ? 19.184 9.954 5.343 1.00 76.44 82 ASN A CA 1
ATOM 635 C C . ASN A 1 82 ? 18.649 9.085 6.497 1.00 76.44 82 ASN A C 1
ATOM 637 O O . ASN A 1 82 ? 18.517 9.588 7.612 1.00 76.44 82 ASN A O 1
ATOM 641 N N . SER A 1 83 ? 18.341 7.801 6.271 1.00 72.56 83 SER A N 1
ATOM 642 C CA . SER A 1 83 ? 17.864 6.908 7.338 1.00 72.56 83 SER A CA 1
ATOM 643 C C . SER A 1 83 ? 18.963 6.571 8.347 1.00 72.56 83 SER A C 1
ATOM 645 O O . SER A 1 83 ? 18.738 6.688 9.551 1.00 72.56 83 SER A O 1
ATOM 647 N N . GLN A 1 84 ? 20.169 6.245 7.877 1.00 76.88 84 GLN A N 1
ATOM 648 C CA . GLN A 1 84 ? 21.335 6.001 8.731 1.00 76.88 84 GLN A CA 1
ATOM 649 C C . GLN A 1 84 ? 21.720 7.267 9.509 1.00 76.88 84 GLN A C 1
ATOM 651 O O . GLN A 1 84 ? 21.993 7.195 10.701 1.00 76.88 84 GLN A O 1
ATOM 656 N N . SER A 1 85 ? 21.632 8.452 8.896 1.00 81.81 85 SER A N 1
ATOM 657 C CA . SER A 1 85 ? 21.808 9.728 9.598 1.00 81.81 85 SER A CA 1
ATOM 658 C C . SER A 1 85 ? 20.772 9.937 10.702 1.00 81.81 85 SER A C 1
ATOM 660 O O . SER A 1 85 ? 21.154 10.302 11.809 1.00 81.81 85 SER A O 1
ATOM 662 N N . ARG A 1 86 ? 19.479 9.676 10.454 1.00 83.38 86 ARG A N 1
ATOM 663 C CA . ARG A 1 86 ? 18.444 9.770 11.503 1.00 83.38 86 ARG A CA 1
ATOM 664 C C . ARG A 1 86 ? 18.694 8.789 12.645 1.00 83.38 86 ARG A C 1
ATOM 666 O O . ARG A 1 86 ? 18.537 9.151 13.806 1.00 83.38 86 ARG A O 1
ATOM 673 N N . ARG A 1 87 ? 19.116 7.566 12.326 1.00 79.94 87 ARG A N 1
ATOM 674 C CA . ARG A 1 87 ? 19.450 6.552 13.329 1.00 79.94 87 ARG A CA 1
ATOM 675 C C . ARG A 1 87 ? 20.669 6.946 14.156 1.00 79.94 87 ARG A C 1
ATOM 677 O O . ARG A 1 87 ? 20.615 6.858 15.374 1.00 79.94 87 ARG A O 1
ATOM 684 N N . LEU A 1 88 ? 21.711 7.463 13.510 1.00 85.75 88 LEU A N 1
ATOM 685 C CA . LEU A 1 88 ? 22.880 8.011 14.190 1.00 85.75 88 LEU A CA 1
ATOM 686 C C . LEU A 1 88 ? 22.490 9.152 15.137 1.00 85.75 88 LEU A C 1
ATOM 688 O O . LEU A 1 88 ? 22.966 9.181 16.263 1.00 85.75 88 LEU A O 1
ATOM 692 N N . VAL A 1 89 ? 21.607 10.064 14.714 1.00 88.31 89 VAL A N 1
ATOM 693 C CA . VAL A 1 89 ? 21.097 11.135 15.587 1.00 88.31 89 VAL A CA 1
ATOM 694 C C . VAL A 1 89 ? 20.381 10.549 16.805 1.00 88.31 89 VAL A C 1
ATOM 696 O O . VAL A 1 89 ? 20.708 10.930 17.923 1.00 88.31 89 VAL A O 1
ATOM 699 N N . LYS A 1 90 ? 19.489 9.571 16.610 1.00 84.19 90 LYS A N 1
ATOM 700 C CA . LYS A 1 90 ? 18.777 8.891 17.702 1.00 84.19 90 LYS A CA 1
ATOM 701 C C . LYS A 1 90 ? 19.721 8.173 18.673 1.00 84.19 90 LYS A C 1
ATOM 703 O O . LYS A 1 90 ? 19.523 8.225 19.881 1.00 84.19 90 LYS A O 1
ATOM 708 N N . ASP A 1 91 ? 20.769 7.531 18.164 1.00 83.06 91 ASP A N 1
ATOM 709 C CA . ASP A 1 91 ? 21.771 6.869 19.005 1.00 83.06 91 ASP A CA 1
ATOM 710 C C . ASP A 1 91 ? 22.599 7.894 19.808 1.00 83.06 91 ASP A C 1
ATOM 712 O O . ASP A 1 91 ? 22.969 7.634 20.952 1.00 83.06 91 ASP A O 1
ATOM 716 N N . LEU A 1 92 ? 22.844 9.081 19.239 1.00 87.75 92 LEU A N 1
ATOM 717 C CA . LEU A 1 92 ? 23.549 10.185 19.896 1.00 87.75 92 LEU A CA 1
ATOM 718 C C . LEU A 1 92 ? 22.683 10.951 20.912 1.00 87.75 92 LEU A C 1
ATOM 720 O O . LEU A 1 92 ? 23.236 11.556 21.830 1.00 87.75 92 LEU A O 1
ATOM 724 N N . GLU A 1 93 ? 21.349 10.912 20.803 1.00 89.69 93 GLU A N 1
ATOM 725 C CA . GLU A 1 93 ? 20.433 11.551 21.768 1.00 89.69 93 GLU A CA 1
ATOM 726 C C . GLU A 1 93 ? 20.657 11.053 23.201 1.00 89.69 93 GLU A C 1
ATOM 728 O O . GLU A 1 93 ? 20.515 11.813 24.159 1.00 89.69 93 GLU A O 1
ATOM 733 N N . VAL A 1 94 ? 21.081 9.796 23.360 1.00 88.50 94 VAL A N 1
ATOM 734 C CA . VAL A 1 94 ? 21.380 9.193 24.667 1.00 88.50 94 VAL A CA 1
ATOM 735 C C . VAL A 1 94 ? 22.529 9.909 25.384 1.00 88.50 94 VAL A C 1
ATOM 737 O O . VAL A 1 94 ? 22.620 9.829 26.610 1.00 88.50 94 VAL A O 1
ATOM 740 N N . GLU A 1 95 ? 23.396 10.616 24.660 1.00 87.19 95 GLU A N 1
ATOM 741 C CA . GLU A 1 95 ? 24.554 11.324 25.218 1.00 87.19 95 GLU A CA 1
ATOM 742 C C . GLU A 1 95 ? 24.268 12.799 25.551 1.00 87.19 95 GLU A C 1
ATOM 744 O O . GLU A 1 95 ? 25.115 13.495 26.121 1.00 87.19 95 GLU A O 1
ATOM 749 N N . VAL A 1 96 ? 23.060 13.293 25.257 1.00 88.38 96 VAL A N 1
ATOM 750 C CA . VAL A 1 96 ? 22.670 14.677 25.549 1.00 88.38 96 VAL A CA 1
ATOM 751 C C . VAL A 1 96 ? 22.654 14.912 27.063 1.00 88.38 96 VAL A C 1
ATOM 753 O O . VAL A 1 96 ? 22.011 14.196 27.826 1.00 88.38 96 VAL A O 1
ATOM 756 N N . GLY A 1 97 ? 23.385 15.937 27.510 1.00 87.94 97 GLY A N 1
ATOM 757 C CA . GLY A 1 97 ? 23.493 16.309 28.925 1.00 87.94 97 GLY A CA 1
ATOM 758 C C . GLY A 1 97 ? 24.525 15.515 29.737 1.00 87.94 97 GLY A C 1
ATOM 759 O O . GLY A 1 97 ? 24.707 15.817 30.914 1.00 87.94 97 GLY A O 1
ATOM 760 N N . LYS A 1 98 ? 25.236 14.549 29.134 1.00 86.94 98 LYS A N 1
ATOM 761 C CA . LYS A 1 98 ? 26.239 13.710 29.824 1.00 86.94 98 LYS A CA 1
ATOM 762 C C . LYS A 1 98 ? 27.685 14.221 29.736 1.00 86.94 98 LYS A C 1
ATOM 764 O O . LYS A 1 98 ? 28.574 13.628 30.340 1.00 86.94 98 LYS A O 1
ATOM 769 N N . GLY A 1 99 ? 27.927 15.332 29.037 1.00 87.50 99 GLY A N 1
ATOM 770 C CA . GLY A 1 99 ? 29.264 15.912 28.853 1.00 87.50 99 GLY A CA 1
ATOM 771 C C . GLY A 1 99 ? 29.957 15.433 27.572 1.00 87.50 99 GLY A C 1
ATOM 772 O O . GLY A 1 99 ? 29.294 15.118 26.586 1.00 87.50 99 GLY A O 1
ATOM 773 N N . SER A 1 100 ? 31.294 15.436 27.547 1.00 86.44 100 SER A N 1
ATOM 774 C CA . SER A 1 100 ? 32.061 15.005 26.373 1.00 86.44 100 SER A CA 1
ATOM 775 C C . SER A 1 100 ? 32.018 13.484 26.204 1.00 86.44 100 SER A C 1
ATOM 777 O O . SER A 1 100 ? 32.231 12.728 27.148 1.00 86.44 100 SER A O 1
ATOM 779 N N . PHE A 1 101 ? 31.787 13.027 24.975 1.00 88.12 101 PHE A N 1
ATOM 780 C CA . PHE A 1 101 ? 31.755 11.606 24.628 1.00 88.12 101 PHE A CA 1
ATOM 781 C C . PHE A 1 101 ? 32.519 11.340 23.323 1.00 88.12 101 PHE A C 1
ATOM 783 O O . PHE A 1 101 ? 32.817 12.250 22.544 1.00 88.12 101 PHE A O 1
ATOM 790 N N . ASN A 1 102 ? 32.853 10.072 23.073 1.00 86.56 102 ASN A N 1
ATOM 791 C CA . ASN A 1 102 ? 33.588 9.665 21.878 1.00 86.56 102 ASN A CA 1
ATOM 792 C C . ASN A 1 102 ? 32.641 9.347 20.706 1.00 86.56 102 ASN A C 1
ATOM 794 O O . ASN A 1 102 ? 32.140 8.231 20.569 1.00 86.56 102 ASN A O 1
ATOM 798 N N . HIS A 1 103 ? 32.444 10.320 19.818 1.00 85.50 103 HIS A N 1
ATOM 799 C CA . HIS A 1 103 ? 31.599 10.177 18.628 1.00 85.50 103 HIS A CA 1
ATOM 800 C C . HIS A 1 103 ? 32.133 9.177 17.582 1.00 85.50 103 HIS A C 1
ATOM 802 O O . HIS A 1 103 ? 31.364 8.722 16.730 1.00 85.50 103 HIS A O 1
ATOM 808 N N . LEU A 1 104 ? 33.426 8.815 17.614 1.00 83.75 104 LEU A N 1
ATOM 809 C CA . LEU A 1 104 ? 34.014 7.915 16.613 1.00 83.75 104 LEU A CA 1
ATOM 810 C C . LEU A 1 104 ? 33.392 6.520 16.672 1.00 83.75 104 LEU A C 1
ATOM 812 O O . LEU A 1 104 ? 33.186 5.918 15.624 1.00 83.75 104 LEU A O 1
ATOM 816 N N . VAL A 1 105 ? 33.031 6.037 17.864 1.00 83.38 105 VAL A N 1
ATOM 817 C CA . VAL A 1 105 ? 32.402 4.716 18.040 1.00 83.38 105 VAL A CA 1
ATOM 818 C C . VAL A 1 105 ? 31.058 4.656 17.308 1.00 83.38 105 VAL A C 1
ATOM 820 O O . VAL A 1 105 ? 30.801 3.726 16.543 1.00 83.38 105 VAL A O 1
ATOM 823 N N . TYR A 1 106 ? 30.236 5.693 17.475 1.00 81.75 106 TYR A N 1
ATOM 824 C CA . TYR A 1 106 ? 28.944 5.829 16.804 1.00 81.75 106 TYR A CA 1
ATOM 825 C C . TYR A 1 106 ? 29.110 6.000 15.287 1.00 81.75 106 TYR A C 1
ATOM 827 O O . TYR A 1 106 ? 28.453 5.325 14.495 1.00 81.75 106 TYR A O 1
ATOM 835 N N . THR A 1 107 ? 30.059 6.839 14.867 1.00 82.38 107 THR A N 1
ATOM 836 C CA . THR A 1 107 ? 30.288 7.149 13.447 1.00 82.38 107 THR A CA 1
ATOM 837 C C . THR A 1 107 ? 30.852 5.955 12.677 1.00 82.38 107 THR A C 1
ATOM 839 O O . THR A 1 107 ? 30.409 5.677 11.562 1.00 82.38 107 THR A O 1
ATOM 842 N N . GLN A 1 108 ? 31.802 5.214 13.253 1.00 80.00 108 GLN A N 1
ATOM 843 C CA . GLN A 1 108 ? 32.386 4.024 12.631 1.00 80.00 108 GLN A CA 1
ATOM 844 C C . GLN A 1 108 ? 31.352 2.912 12.484 1.00 80.00 108 GLN A C 1
ATOM 846 O O . GLN A 1 108 ? 31.238 2.326 11.406 1.00 80.00 108 GLN A O 1
ATOM 851 N N . ARG A 1 109 ? 30.557 2.661 13.533 1.00 74.69 109 ARG A N 1
ATOM 852 C CA . ARG A 1 109 ? 29.468 1.684 13.482 1.00 74.69 109 ARG A CA 1
ATOM 853 C C . ARG A 1 109 ? 28.454 2.045 12.399 1.00 74.69 109 ARG A C 1
ATOM 855 O O . ARG A 1 109 ? 28.178 1.217 11.537 1.00 74.69 109 ARG A O 1
ATOM 862 N N . ASN A 1 110 ? 27.979 3.289 12.386 1.00 79.50 110 ASN A N 1
ATOM 863 C CA . ASN A 1 110 ? 27.036 3.768 11.378 1.00 79.50 110 ASN A CA 1
ATOM 864 C C . ASN A 1 110 ? 27.610 3.685 9.952 1.00 79.50 110 ASN A C 1
ATOM 866 O O . ASN A 1 110 ? 26.916 3.283 9.023 1.00 79.50 110 ASN A O 1
ATOM 870 N N . SER A 1 111 ? 28.893 4.009 9.768 1.00 75.62 111 SER A N 1
ATOM 871 C CA . SER A 1 111 ? 29.564 3.935 8.460 1.00 75.62 111 SER A CA 1
ATOM 872 C C . SER A 1 111 ? 29.679 2.496 7.952 1.00 75.62 111 SER A C 1
ATOM 874 O O . SER A 1 111 ? 29.423 2.234 6.776 1.00 75.62 111 SER A O 1
ATOM 876 N N . LEU A 1 112 ? 30.024 1.550 8.832 1.00 78.31 112 LEU A N 1
ATOM 877 C CA . LEU A 1 112 ? 30.092 0.126 8.499 1.00 78.31 112 LEU A CA 1
ATOM 878 C C . LEU A 1 112 ? 28.709 -0.447 8.191 1.00 78.31 112 LEU A C 1
ATOM 880 O O . LEU A 1 112 ? 28.559 -1.169 7.207 1.00 78.31 112 LEU A O 1
ATOM 884 N N . GLU A 1 113 ? 27.696 -0.102 8.988 1.00 74.00 113 GLU A N 1
ATOM 885 C CA . GLU A 1 113 ? 26.313 -0.504 8.728 1.00 74.00 113 GLU A CA 1
ATOM 886 C C . GLU A 1 113 ? 25.849 0.052 7.376 1.00 74.00 113 GLU A C 1
ATOM 888 O O . GLU A 1 113 ? 25.415 -0.720 6.522 1.00 74.00 113 GLU A O 1
ATOM 893 N N . THR A 1 114 ? 26.058 1.345 7.114 1.00 75.94 114 THR A N 1
ATOM 894 C CA . THR A 1 114 ? 25.732 1.992 5.832 1.00 75.94 114 THR A CA 1
ATOM 895 C C . THR A 1 114 ? 26.399 1.279 4.649 1.00 75.94 114 THR A C 1
ATOM 897 O O . THR A 1 114 ? 25.730 0.945 3.672 1.00 75.94 114 THR A O 1
ATOM 900 N N . ALA A 1 115 ? 27.701 0.981 4.734 1.00 70.12 115 ALA A N 1
ATOM 901 C CA . ALA A 1 115 ? 28.439 0.301 3.668 1.00 70.12 115 ALA A CA 1
ATOM 902 C C . ALA A 1 115 ? 27.975 -1.154 3.444 1.00 70.12 115 ALA A C 1
ATOM 904 O O . ALA A 1 115 ? 27.906 -1.623 2.304 1.00 70.12 115 ALA A O 1
ATOM 905 N N . CYS A 1 116 ? 27.626 -1.873 4.513 1.00 65.88 116 CYS A N 1
ATOM 906 C CA . CYS A 1 116 ? 27.116 -3.243 4.435 1.00 65.88 116 CYS A CA 1
ATOM 907 C C . CYS A 1 116 ? 25.685 -3.302 3.876 1.00 65.88 116 CYS A C 1
ATOM 909 O O . CYS A 1 116 ? 25.410 -4.142 3.017 1.00 65.88 116 CYS A O 1
ATOM 911 N N . TYR A 1 117 ? 24.802 -2.386 4.290 1.00 59.66 117 TYR A N 1
ATOM 912 C CA . TYR A 1 117 ? 23.458 -2.231 3.717 1.00 59.66 117 TYR A CA 1
ATOM 913 C C . TYR A 1 117 ? 23.526 -1.912 2.219 1.00 59.66 117 TYR A C 1
ATOM 915 O O . TYR A 1 117 ? 22.776 -2.478 1.423 1.00 59.66 117 TYR A O 1
ATOM 923 N N . GLN A 1 118 ? 24.483 -1.071 1.820 1.00 54.31 118 GLN A N 1
ATOM 924 C CA . GLN A 1 118 ? 24.692 -0.669 0.434 1.00 54.31 118 GLN A CA 1
ATOM 925 C C . GLN A 1 118 ? 25.050 -1.853 -0.479 1.00 54.31 118 GLN A C 1
ATOM 927 O O . GLN A 1 118 ? 24.433 -2.067 -1.524 1.00 54.31 118 GLN A O 1
ATOM 932 N N . ARG A 1 119 ? 25.989 -2.701 -0.042 1.00 44.22 119 ARG A N 1
ATOM 933 C CA . ARG A 1 119 ? 26.404 -3.895 -0.797 1.00 44.22 119 ARG A CA 1
ATOM 934 C C . ARG A 1 119 ? 25.291 -4.940 -0.922 1.00 44.22 119 ARG A C 1
ATOM 936 O O . ARG A 1 119 ? 25.274 -5.703 -1.885 1.00 44.22 119 ARG A O 1
ATOM 943 N N . GLN A 1 120 ? 24.364 -4.971 0.032 1.00 43.44 120 GLN A N 1
ATOM 944 C CA . GLN A 1 120 ? 23.208 -5.862 0.002 1.00 43.44 120 GLN A CA 1
ATOM 945 C C . GLN A 1 120 ? 22.139 -5.364 -0.991 1.00 43.44 120 GLN A C 1
ATOM 947 O O . GLN A 1 120 ? 21.519 -6.182 -1.659 1.00 43.44 120 GLN A O 1
ATOM 952 N N . ARG A 1 121 ? 21.991 -4.042 -1.174 1.00 42.62 121 ARG A N 1
ATOM 953 C CA . ARG A 1 121 ? 20.989 -3.404 -2.054 1.00 42.62 121 ARG A CA 1
ATOM 954 C C . ARG A 1 121 ? 21.321 -3.472 -3.552 1.00 42.62 121 ARG A C 1
ATOM 956 O O . ARG A 1 121 ? 20.416 -3.675 -4.358 1.00 42.62 121 ARG A O 1
ATOM 963 N N . ASP A 1 122 ? 22.595 -3.369 -3.941 1.00 42.34 122 ASP A N 1
ATOM 964 C CA . ASP A 1 122 ? 22.991 -3.417 -5.363 1.00 42.34 122 ASP A CA 1
ATOM 965 C C . ASP A 1 122 ? 22.741 -4.796 -6.003 1.00 42.34 122 ASP A C 1
ATOM 967 O O . ASP A 1 122 ? 22.392 -4.882 -7.181 1.00 42.34 122 ASP A O 1
ATOM 971 N N . VAL A 1 123 ? 22.804 -5.870 -5.209 1.00 41.56 123 VAL A N 1
ATOM 972 C CA . VAL A 1 123 ? 22.436 -7.237 -5.628 1.00 41.56 123 VAL A CA 1
ATOM 973 C C . VAL A 1 123 ? 20.914 -7.388 -5.795 1.00 41.56 123 VAL A C 1
ATOM 975 O O . VAL A 1 123 ? 20.458 -8.119 -6.671 1.00 41.56 123 VAL A O 1
ATOM 978 N N . ILE A 1 124 ? 20.128 -6.647 -5.010 1.00 40.34 124 ILE A N 1
ATOM 979 C CA . ILE A 1 124 ? 18.655 -6.687 -4.982 1.00 40.34 124 ILE A CA 1
ATOM 980 C C . ILE A 1 124 ? 18.039 -5.849 -6.123 1.00 40.34 124 ILE A C 1
ATOM 982 O O . ILE A 1 124 ? 16.910 -6.078 -6.534 1.00 40.34 124 ILE A O 1
ATOM 986 N N . SER A 1 125 ? 18.787 -4.908 -6.706 1.00 41.69 125 SER A N 1
ATOM 987 C CA . SER A 1 125 ? 18.268 -4.017 -7.757 1.00 41.69 125 SER A CA 1
ATOM 988 C C . SER A 1 125 ? 18.005 -4.682 -9.124 1.00 41.69 125 SER A C 1
ATOM 990 O O . SER A 1 125 ? 17.282 -4.105 -9.938 1.00 41.69 125 SER A O 1
ATOM 992 N N . ASN A 1 126 ? 18.545 -5.885 -9.379 1.00 40.94 126 ASN A N 1
ATOM 993 C CA . ASN A 1 126 ? 18.424 -6.594 -10.668 1.00 40.94 126 ASN A CA 1
ATOM 994 C C . ASN A 1 126 ? 17.849 -8.019 -10.580 1.00 40.94 126 ASN A C 1
ATOM 996 O O . ASN A 1 126 ? 17.588 -8.628 -11.617 1.00 40.94 126 ASN A O 1
ATOM 1000 N N . ALA A 1 127 ? 17.631 -8.551 -9.380 1.00 36.09 127 ALA A N 1
ATOM 1001 C CA . ALA A 1 127 ? 16.919 -9.804 -9.165 1.00 36.09 127 ALA A CA 1
ATOM 1002 C C . ALA A 1 127 ? 15.618 -9.469 -8.437 1.00 36.09 127 ALA A C 1
ATOM 1004 O O . ALA A 1 127 ? 15.625 -8.592 -7.578 1.00 36.09 127 ALA A O 1
ATOM 1005 N N . ALA A 1 128 ? 14.509 -10.120 -8.793 1.00 47.41 128 ALA A N 1
ATOM 1006 C CA . ALA A 1 128 ? 13.268 -10.039 -8.030 1.00 47.41 128 ALA A CA 1
ATOM 1007 C C . ALA A 1 128 ? 13.580 -10.040 -6.522 1.00 47.41 128 ALA A C 1
ATOM 1009 O O . ALA A 1 128 ? 14.405 -10.848 -6.085 1.00 47.41 128 ALA A O 1
ATOM 1010 N N . ILE A 1 129 ? 12.933 -9.178 -5.726 1.00 50.81 129 ILE A N 1
ATOM 1011 C CA . ILE A 1 129 ? 12.945 -9.306 -4.257 1.00 50.81 129 ILE A CA 1
ATOM 1012 C C . ILE A 1 129 ? 12.044 -10.496 -3.890 1.00 50.81 129 ILE A C 1
ATOM 1014 O O . ILE A 1 129 ? 11.089 -10.386 -3.138 1.00 50.81 129 ILE A O 1
ATOM 1018 N N . ALA A 1 130 ? 12.325 -11.642 -4.500 1.00 43.22 130 ALA A N 1
ATOM 1019 C CA . ALA A 1 130 ? 11.750 -12.925 -4.200 1.00 43.22 130 ALA A CA 1
ATOM 1020 C C . ALA A 1 130 ? 12.724 -13.574 -3.220 1.00 43.22 130 ALA A C 1
ATOM 1022 O O . ALA A 1 130 ? 13.852 -13.911 -3.588 1.00 43.22 130 ALA A O 1
ATOM 1023 N N . ASN A 1 131 ? 12.287 -13.751 -1.975 1.00 44.25 131 ASN A N 1
ATOM 1024 C CA . ASN A 1 131 ? 13.000 -14.519 -0.955 1.00 44.25 131 ASN A CA 1
ATOM 1025 C C . ASN A 1 131 ? 14.276 -13.863 -0.399 1.00 44.25 131 ASN A C 1
ATOM 1027 O O . ASN A 1 131 ? 15.335 -14.496 -0.331 1.00 44.25 131 ASN A O 1
ATOM 1031 N N . LEU A 1 132 ? 14.187 -12.623 0.098 1.00 41.19 132 LEU A N 1
ATOM 1032 C CA . LEU A 1 132 ? 15.148 -12.227 1.133 1.00 41.19 132 LEU A CA 1
ATOM 1033 C C . LEU A 1 132 ? 14.971 -13.200 2.310 1.00 41.19 132 LEU A C 1
ATOM 1035 O O . LEU A 1 132 ? 13.840 -13.369 2.767 1.00 41.19 132 LEU A O 1
ATOM 1039 N N . PRO A 1 133 ? 16.036 -13.874 2.793 1.00 36.06 133 PRO A N 1
ATOM 1040 C CA . PRO A 1 133 ? 15.906 -14.806 3.904 1.00 36.06 133 PRO A CA 1
ATOM 1041 C C . PRO A 1 133 ? 15.243 -14.062 5.054 1.00 36.06 133 PRO A C 1
ATOM 1043 O O . PRO A 1 133 ? 15.755 -13.018 5.459 1.00 36.06 133 PRO A O 1
ATOM 1046 N N . ALA A 1 134 ? 14.098 -14.581 5.509 1.00 40.50 134 ALA A N 1
ATOM 1047 C CA . ALA A 1 134 ? 13.242 -14.002 6.535 1.00 40.50 134 ALA A CA 1
ATOM 1048 C C . ALA A 1 134 ? 14.063 -13.615 7.772 1.00 40.50 134 ALA A C 1
ATOM 1050 O O . ALA A 1 134 ? 14.270 -14.414 8.690 1.00 40.50 134 ALA A O 1
ATOM 1051 N N . LYS A 1 135 ? 14.572 -12.384 7.787 1.00 42.34 135 LYS A N 1
ATOM 1052 C CA . LYS A 1 135 ? 15.156 -11.772 8.967 1.00 42.34 135 LYS A CA 1
ATOM 1053 C C . LYS A 1 135 ? 13.984 -11.135 9.704 1.00 42.34 135 LYS A C 1
ATOM 1055 O O . LYS A 1 135 ? 13.319 -10.291 9.120 1.00 42.34 135 LYS A O 1
ATOM 1060 N N . PRO A 1 13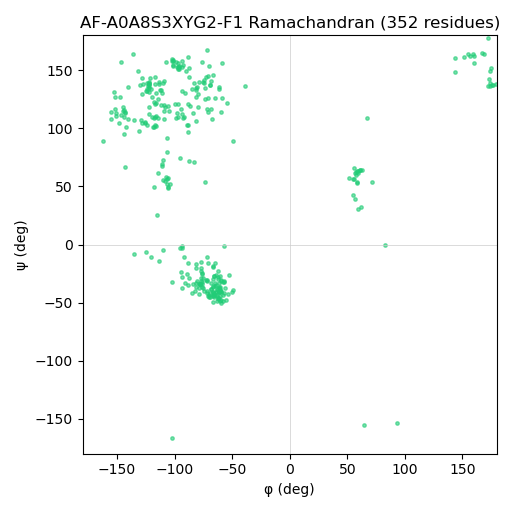6 ? 13.689 -11.545 10.946 1.00 45.91 136 PRO A N 1
ATOM 1061 C CA . PRO A 1 136 ? 12.656 -10.891 11.737 1.00 45.91 136 PRO A CA 1
ATOM 1062 C C . PRO A 1 136 ? 13.020 -9.409 11.918 1.00 45.91 136 PRO A C 1
ATOM 1064 O O . PRO A 1 136 ? 14.032 -9.130 12.560 1.00 45.91 136 PRO A O 1
ATOM 1067 N N . GLY A 1 137 ? 12.238 -8.485 11.359 1.00 55.53 137 GLY A N 1
ATOM 1068 C CA . GLY A 1 137 ? 12.448 -7.044 11.528 1.00 55.53 137 GLY A CA 1
ATOM 1069 C C . GLY A 1 137 ? 11.542 -6.189 10.642 1.00 55.53 137 GLY A C 1
ATOM 1070 O O . GLY A 1 137 ? 10.762 -6.742 9.867 1.00 55.53 137 GLY A O 1
ATOM 1071 N N . ASP A 1 138 ? 11.674 -4.872 10.797 1.00 63.81 138 ASP A N 1
ATOM 1072 C CA . ASP A 1 138 ? 11.025 -3.836 9.982 1.00 63.81 138 ASP A CA 1
ATOM 1073 C C . ASP A 1 138 ? 11.608 -3.823 8.559 1.00 63.81 138 ASP A C 1
ATOM 1075 O O . ASP A 1 138 ? 12.830 -3.939 8.370 1.00 63.81 138 ASP A O 1
ATOM 1079 N N . TYR A 1 139 ? 10.745 -3.701 7.551 1.00 67.00 139 TYR A N 1
ATOM 1080 C CA . TYR A 1 139 ? 11.119 -3.654 6.140 1.00 67.00 139 TYR A CA 1
ATOM 1081 C C . TYR A 1 139 ? 10.976 -2.236 5.600 1.00 67.00 139 TYR A C 1
ATOM 1083 O O . TYR A 1 139 ? 9.943 -1.875 5.042 1.00 67.00 139 TYR A O 1
ATOM 1091 N N . ASP A 1 140 ? 12.071 -1.481 5.680 1.00 68.56 140 ASP A N 1
ATOM 1092 C CA . ASP A 1 140 ? 12.062 -0.066 5.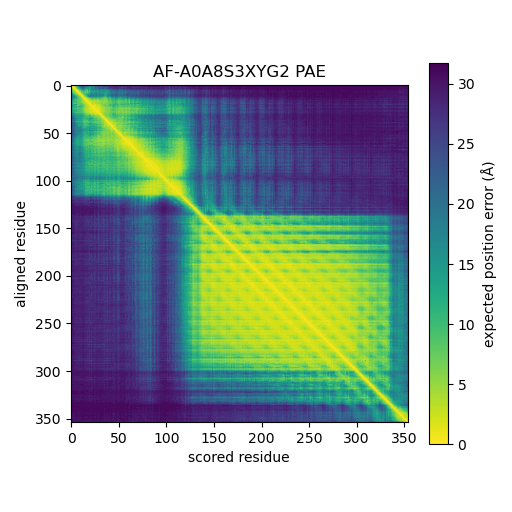324 1.00 68.56 140 ASP A CA 1
ATOM 1093 C C . ASP A 1 140 ? 12.841 0.236 4.043 1.00 68.56 140 ASP A C 1
ATOM 1095 O O . ASP A 1 140 ? 13.984 -0.198 3.857 1.00 68.56 140 ASP A O 1
ATOM 1099 N N . ASN A 1 141 ? 12.281 1.114 3.208 1.00 64.69 141 ASN A N 1
ATOM 1100 C CA . ASN A 1 141 ? 12.967 1.758 2.088 1.00 64.69 141 ASN A CA 1
ATOM 1101 C C . ASN A 1 141 ? 13.599 0.755 1.106 1.00 64.69 141 ASN A C 1
ATOM 1103 O O . ASN A 1 141 ? 14.819 0.736 0.923 1.00 64.69 141 ASN A O 1
ATOM 1107 N N . LEU A 1 142 ? 12.806 -0.048 0.397 1.00 65.00 142 LEU A N 1
ATOM 1108 C CA . LEU A 1 142 ? 13.331 -1.020 -0.579 1.00 65.00 142 LEU A CA 1
ATOM 1109 C C . LEU A 1 142 ? 12.867 -0.761 -2.022 1.00 65.00 142 LEU A C 1
ATOM 1111 O O . LEU A 1 142 ? 12.417 -1.700 -2.662 1.00 65.00 142 LEU A O 1
ATOM 1115 N N . PRO A 1 143 ? 12.959 0.454 -2.593 1.00 66.38 143 PRO A N 1
ATOM 1116 C CA . PRO A 1 143 ? 12.300 0.791 -3.856 1.00 66.38 143 PRO A CA 1
ATOM 1117 C C . PRO A 1 143 ? 12.780 -0.051 -5.050 1.00 66.38 143 PRO A C 1
ATOM 1119 O O . PRO A 1 143 ? 13.979 -0.147 -5.320 1.00 66.38 143 PRO A O 1
ATOM 1122 N N . VAL A 1 144 ? 11.831 -0.555 -5.844 1.00 62.16 144 VAL A N 1
ATOM 1123 C CA . VAL A 1 144 ? 12.081 -1.303 -7.085 1.00 62.16 144 VAL A CA 1
ATOM 1124 C C . VAL A 1 144 ? 11.414 -0.659 -8.305 1.00 62.16 144 VAL A C 1
ATOM 1126 O O . VAL A 1 144 ? 10.287 -0.155 -8.286 1.00 62.16 144 VAL A O 1
ATOM 1129 N N . LYS A 1 145 ? 12.129 -0.652 -9.440 1.00 57.44 145 LYS A N 1
ATOM 1130 C CA . LYS A 1 145 ? 11.586 -0.136 -10.714 1.00 57.44 145 LYS A CA 1
ATOM 1131 C C . LYS A 1 145 ? 10.658 -1.148 -11.400 1.00 57.44 145 LYS A C 1
ATOM 1133 O O . LYS A 1 145 ? 9.719 -0.725 -12.077 1.00 57.44 145 LYS A O 1
ATOM 1138 N N . ARG A 1 146 ? 10.945 -2.444 -11.271 1.00 59.47 146 ARG A N 1
ATOM 1139 C CA . ARG A 1 146 ? 10.153 -3.587 -11.749 1.00 59.47 146 ARG A CA 1
ATOM 1140 C C . ARG A 1 146 ? 10.446 -4.758 -10.812 1.00 59.47 146 ARG A C 1
ATOM 1142 O O . ARG A 1 146 ? 11.623 -5.050 -10.622 1.00 59.47 146 ARG A O 1
ATOM 1149 N N . GLY A 1 147 ? 9.419 -5.382 -10.249 1.00 63.34 147 GLY A N 1
ATOM 1150 C CA . GLY A 1 147 ? 9.574 -6.507 -9.326 1.00 63.34 147 GLY A CA 1
ATOM 1151 C C . GLY A 1 147 ? 8.540 -6.477 -8.209 1.00 63.34 147 GLY A C 1
ATOM 1152 O O . GLY A 1 147 ? 8.122 -5.394 -7.803 1.00 63.34 147 GLY A O 1
ATOM 1153 N N . ASN A 1 148 ? 8.162 -7.666 -7.753 1.00 70.06 148 ASN A N 1
ATOM 1154 C CA . ASN A 1 148 ? 7.189 -7.874 -6.687 1.00 70.06 148 ASN A CA 1
ATOM 1155 C C . ASN A 1 148 ? 7.915 -7.918 -5.336 1.00 70.06 148 ASN A C 1
ATOM 1157 O O . ASN A 1 148 ? 9.080 -8.334 -5.271 1.00 70.06 148 ASN A O 1
ATOM 1161 N N . TYR A 1 149 ? 7.235 -7.483 -4.279 1.00 73.25 149 TYR A N 1
ATOM 1162 C CA . TYR A 1 149 ? 7.619 -7.795 -2.908 1.00 73.25 149 TYR A CA 1
ATOM 1163 C C . TYR A 1 149 ? 6.864 -9.046 -2.514 1.00 73.25 149 TYR A C 1
ATOM 1165 O O . TYR A 1 149 ? 5.654 -8.984 -2.345 1.00 73.25 149 TYR A O 1
ATOM 1173 N N . ASP A 1 150 ? 7.570 -10.163 -2.397 1.00 77.31 150 ASP A N 1
ATOM 1174 C CA . ASP A 1 150 ? 6.941 -11.441 -2.088 1.00 77.31 150 ASP A CA 1
ATOM 1175 C C . ASP A 1 150 ? 7.617 -12.115 -0.891 1.00 77.31 150 ASP A C 1
ATOM 1177 O O . ASP A 1 150 ? 8.850 -12.134 -0.776 1.00 77.31 150 ASP A O 1
ATOM 1181 N N . ASN A 1 151 ? 6.796 -12.694 -0.014 1.00 74.12 151 ASN A N 1
ATOM 1182 C CA . ASN A 1 151 ? 7.207 -13.554 1.094 1.00 74.12 151 ASN A CA 1
ATOM 1183 C C . ASN A 1 151 ? 8.168 -12.875 2.087 1.00 74.12 151 ASN A C 1
ATOM 1185 O O . ASN A 1 151 ? 9.231 -13.405 2.429 1.00 74.12 151 ASN A O 1
ATOM 1189 N N . LEU A 1 152 ? 7.779 -11.705 2.601 1.00 74.00 152 LEU A N 1
ATOM 1190 C CA . LEU A 1 152 ? 8.591 -10.906 3.526 1.00 74.00 152 LEU A CA 1
ATOM 1191 C C . LEU A 1 152 ? 7.995 -10.876 4.941 1.00 74.00 152 LEU A C 1
ATOM 1193 O O . LEU A 1 152 ? 7.516 -9.836 5.343 1.00 74.00 152 LEU A O 1
ATOM 1197 N N . PRO A 1 153 ?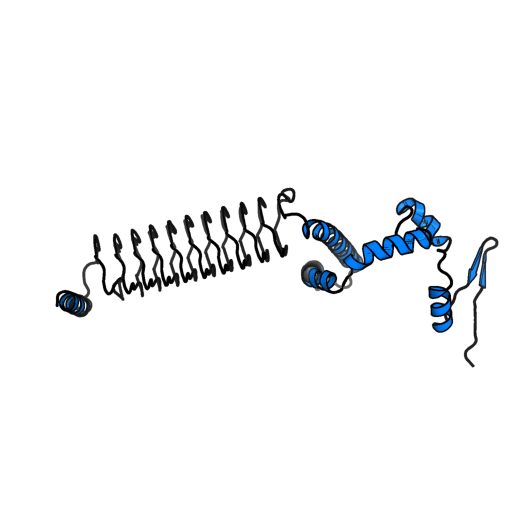 7.970 -11.950 5.747 1.00 73.69 153 PRO A N 1
ATOM 1198 C CA . PRO A 1 153 ? 7.213 -11.954 7.004 1.00 73.69 153 PRO A CA 1
ATOM 1199 C C . PRO A 1 153 ? 7.836 -11.118 8.139 1.00 73.69 153 PRO A C 1
ATOM 1201 O O . PRO A 1 153 ? 8.942 -11.415 8.602 1.00 73.69 153 PRO A O 1
ATOM 1204 N N . ALA A 1 154 ? 7.067 -10.181 8.705 1.00 68.56 154 ALA A N 1
ATOM 1205 C CA . ALA A 1 154 ? 7.453 -9.388 9.872 1.00 68.56 154 ALA A CA 1
ATOM 1206 C C . ALA A 1 154 ? 6.888 -9.982 11.185 1.00 68.56 154 ALA A C 1
ATOM 1208 O O . ALA A 1 154 ? 5.687 -9.973 11.474 1.00 68.56 154 ALA A O 1
ATOM 1209 N N . LYS A 1 155 ? 7.770 -10.540 12.035 1.00 63.69 155 LYS A N 1
ATOM 1210 C CA . LYS A 1 155 ? 7.364 -11.123 13.338 1.00 63.69 155 LYS A CA 1
ATOM 1211 C C . LYS A 1 155 ? 6.977 -10.068 14.379 1.00 63.69 155 LYS A C 1
ATOM 1213 O O . LYS A 1 155 ? 6.209 -10.397 15.277 1.00 63.69 155 LYS A O 1
ATOM 1218 N N . ARG A 1 156 ? 7.575 -8.879 14.310 1.00 67.12 156 ARG A N 1
ATOM 1219 C CA . ARG A 1 156 ? 7.304 -7.670 15.103 1.00 67.12 156 ARG A CA 1
ATOM 1220 C C . ARG A 1 156 ? 7.926 -6.523 14.320 1.00 67.12 156 ARG A C 1
ATOM 1222 O O . ARG A 1 156 ? 9.124 -6.303 14.488 1.00 67.12 156 ARG A O 1
ATOM 1229 N N . GLY A 1 157 ? 7.160 -5.935 13.420 1.00 67.88 157 GLY A N 1
ATOM 1230 C CA . GLY A 1 157 ? 7.677 -4.860 12.606 1.00 67.88 157 GLY A CA 1
ATOM 1231 C C . GLY A 1 157 ? 6.798 -4.456 11.446 1.00 67.88 157 GLY A C 1
ATOM 1232 O O . GLY A 1 157 ? 5.894 -5.206 11.064 1.00 67.88 157 GLY A O 1
ATOM 1233 N N . ASP A 1 158 ? 7.121 -3.283 10.929 1.00 77.81 158 ASP A N 1
ATOM 1234 C CA . ASP A 1 158 ? 6.329 -2.544 9.957 1.00 77.81 158 ASP A CA 1
ATOM 1235 C C . ASP A 1 158 ? 6.917 -2.719 8.548 1.00 77.81 158 ASP A C 1
ATOM 1237 O O . ASP A 1 158 ? 8.091 -3.074 8.374 1.00 77.81 158 ASP A O 1
ATOM 1241 N N . TYR A 1 159 ? 6.095 -2.507 7.525 1.00 79.88 159 TYR A N 1
ATOM 1242 C CA . TYR A 1 159 ? 6.563 -2.319 6.154 1.00 79.88 159 TYR A CA 1
ATOM 1243 C C . TYR A 1 159 ? 6.452 -0.840 5.828 1.00 79.88 159 TYR A C 1
ATOM 1245 O O . TYR A 1 159 ? 5.336 -0.346 5.759 1.00 79.88 159 TYR A O 1
ATOM 1253 N N . ASP A 1 160 ? 7.570 -0.152 5.591 1.00 79.81 160 ASP A N 1
ATOM 1254 C CA . ASP A 1 160 ? 7.553 1.285 5.303 1.00 79.81 160 ASP A CA 1
ATOM 1255 C C . ASP A 1 160 ? 8.371 1.633 4.045 1.00 79.81 160 ASP A C 1
ATOM 1257 O O . ASP A 1 160 ? 9.481 1.149 3.801 1.00 79.81 160 ASP A O 1
ATOM 1261 N N . TYR A 1 161 ? 7.839 2.508 3.195 1.00 75.88 161 TYR A N 1
ATOM 1262 C CA . TYR A 1 161 ? 8.495 2.984 1.964 1.00 75.88 161 TYR A CA 1
ATOM 1263 C C . TYR A 1 161 ? 8.949 1.869 1.000 1.00 75.88 161 TYR A C 1
ATOM 1265 O O . TYR A 1 161 ? 10.034 1.925 0.393 1.00 75.88 161 TYR A O 1
ATOM 1273 N N . LEU A 1 162 ? 8.114 0.853 0.802 1.00 74.94 162 LEU A N 1
ATOM 1274 C CA . LEU A 1 162 ? 8.312 -0.145 -0.247 1.00 74.94 162 LEU A CA 1
ATOM 1275 C C . LEU A 1 162 ? 7.642 0.360 -1.528 1.00 74.94 162 LEU A C 1
ATOM 1277 O O . LEU A 1 162 ? 6.432 0.336 -1.652 1.00 74.94 162 LEU A O 1
ATOM 1281 N N . HIS A 1 163 ? 8.415 0.875 -2.485 1.00 74.94 163 HIS A N 1
ATOM 1282 C CA . HIS A 1 163 ? 7.861 1.465 -3.708 1.00 74.94 163 HIS A CA 1
ATOM 1283 C C . HIS A 1 163 ? 8.126 0.583 -4.936 1.00 74.94 163 HIS A C 1
ATOM 1285 O O . HIS A 1 163 ? 9.261 0.528 -5.425 1.00 74.94 163 HIS A O 1
ATOM 1291 N N . ALA A 1 164 ? 7.071 0.042 -5.550 1.00 72.62 164 ALA A N 1
ATOM 1292 C CA . ALA A 1 164 ? 7.125 -0.671 -6.828 1.00 72.62 164 ALA A CA 1
ATOM 1293 C C . ALA A 1 164 ? 6.480 0.135 -7.973 1.00 72.62 164 ALA A C 1
ATOM 1295 O O . ALA A 1 164 ? 5.284 0.400 -7.993 1.00 72.62 164 ALA A O 1
ATOM 1296 N N . LYS A 1 165 ? 7.226 0.507 -9.034 1.00 69.25 165 LYS A N 1
ATOM 1297 C CA . LYS A 1 165 ? 6.554 1.128 -10.210 1.00 69.25 165 LYS A CA 1
ATOM 1298 C C . LYS A 1 165 ? 5.624 0.139 -10.928 1.00 69.25 165 LYS A C 1
ATOM 1300 O O . LYS A 1 165 ? 4.579 0.564 -11.412 1.00 69.25 165 LYS A O 1
ATOM 1305 N N . HIS A 1 166 ? 6.050 -1.114 -11.069 1.00 75.31 166 HIS A N 1
ATOM 1306 C CA . HIS A 1 166 ? 5.299 -2.203 -11.700 1.00 75.31 166 HIS A CA 1
ATOM 1307 C C . HIS A 1 166 ? 5.623 -3.485 -10.935 1.00 75.31 166 HIS A C 1
ATOM 1309 O O . HIS A 1 166 ? 6.678 -4.078 -11.187 1.00 75.31 166 HIS A O 1
ATOM 1315 N N . GLY A 1 167 ? 4.779 -3.842 -9.980 1.00 72.69 167 GLY A N 1
ATOM 1316 C CA . GLY A 1 167 ? 5.004 -5.001 -9.136 1.00 72.69 167 GLY A CA 1
ATOM 1317 C C . GLY A 1 167 ? 3.981 -5.105 -8.025 1.00 72.69 167 GLY A C 1
ATOM 1318 O O . GLY A 1 167 ? 3.459 -4.085 -7.576 1.00 72.69 167 GLY A O 1
ATOM 1319 N N . ASP A 1 168 ? 3.719 -6.345 -7.652 1.00 82.00 168 ASP A N 1
ATOM 1320 C CA . ASP A 1 168 ? 2.720 -6.747 -6.671 1.00 82.00 168 ASP A CA 1
ATOM 1321 C C . ASP A 1 168 ? 3.354 -6.858 -5.275 1.00 82.00 168 ASP A C 1
ATOM 1323 O O . ASP A 1 168 ? 4.569 -7.052 -5.144 1.00 82.00 168 ASP A O 1
ATOM 1327 N N . TYR A 1 169 ? 2.541 -6.703 -4.236 1.00 85.81 169 TYR A N 1
ATOM 1328 C CA . TYR A 1 169 ? 2.900 -6.949 -2.844 1.00 85.81 169 TYR A CA 1
ATOM 1329 C C . TYR A 1 169 ? 2.156 -8.200 -2.402 1.00 85.81 169 TYR A C 1
ATOM 1331 O O . TYR A 1 169 ? 0.944 -8.166 -2.239 1.00 85.81 169 TYR A O 1
ATOM 1339 N N . GLU A 1 170 ? 2.877 -9.298 -2.233 1.00 85.62 170 GLU A N 1
ATOM 1340 C CA . GLU A 1 170 ? 2.315 -10.618 -1.975 1.00 85.62 170 GLU A CA 1
ATOM 1341 C C . GLU A 1 170 ? 2.898 -11.193 -0.682 1.00 85.62 170 GLU A C 1
ATOM 1343 O O . GLU A 1 170 ? 4.109 -11.183 -0.466 1.00 85.62 170 GLU A O 1
ATOM 1348 N N . ASN A 1 171 ? 2.061 -11.749 0.193 1.00 83.81 171 ASN A N 1
ATOM 1349 C CA . ASN A 1 171 ? 2.526 -12.472 1.385 1.00 83.81 171 ASN A CA 1
ATOM 1350 C C . ASN A 1 171 ? 3.402 -11.611 2.325 1.00 83.81 171 ASN A C 1
ATOM 1352 O O . ASN A 1 171 ? 4.512 -12.005 2.715 1.00 83.81 171 ASN A O 1
ATOM 1356 N N . LEU A 1 172 ? 2.887 -10.447 2.733 1.00 83.12 172 LEU A N 1
ATOM 1357 C CA . LEU A 1 172 ? 3.538 -9.500 3.653 1.00 83.12 172 LEU A CA 1
ATOM 1358 C C . LEU A 1 172 ? 2.816 -9.468 5.027 1.00 83.12 172 LEU A C 1
ATOM 1360 O O . LEU A 1 172 ? 2.088 -8.530 5.340 1.00 83.12 172 LEU A O 1
ATOM 1364 N N . PRO A 1 173 ? 2.948 -10.510 5.877 1.00 85.69 173 PRO A N 1
ATOM 1365 C CA . PRO A 1 173 ? 2.263 -10.560 7.169 1.00 85.69 173 PRO A CA 1
ATOM 1366 C C . PRO A 1 173 ? 2.972 -9.759 8.282 1.00 85.69 173 PRO A C 1
ATOM 1368 O O . PRO A 1 173 ? 4.106 -10.088 8.640 1.00 85.69 173 PRO A O 1
ATOM 1371 N N . ALA A 1 174 ? 2.244 -8.859 8.960 1.00 82.00 174 ALA A N 1
ATOM 1372 C CA . ALA A 1 174 ? 2.726 -8.057 10.101 1.00 82.00 174 ALA A CA 1
ATOM 1373 C C . ALA A 1 174 ? 2.100 -8.473 11.460 1.00 82.00 174 ALA A C 1
ATOM 1375 O O . ALA A 1 174 ? 0.876 -8.504 11.647 1.00 82.00 174 ALA A O 1
ATOM 1376 N N . LYS A 1 175 ? 2.904 -8.902 12.457 1.00 81.19 175 LYS A N 1
ATOM 1377 C CA . LYS A 1 175 ? 2.363 -9.566 13.679 1.00 81.19 175 LYS A CA 1
ATOM 1378 C C . LYS A 1 175 ? 3.065 -9.259 15.024 1.00 81.19 175 LYS A C 1
ATOM 1380 O O . LYS A 1 175 ? 3.491 -10.219 15.673 1.00 81.19 175 LYS A O 1
ATOM 1385 N N . PRO A 1 176 ? 3.029 -8.038 15.596 1.00 82.25 176 PRO A N 1
ATOM 1386 C CA . PRO A 1 176 ? 2.309 -6.825 15.179 1.00 82.25 176 PRO A CA 1
ATOM 1387 C C . PRO A 1 176 ? 3.125 -5.978 14.205 1.00 82.25 176 PRO A C 1
ATOM 1389 O O . PRO A 1 176 ? 4.347 -6.139 14.184 1.00 82.25 176 PRO A O 1
ATOM 1392 N N . GLY A 1 177 ? 2.445 -5.092 13.488 1.00 79.94 177 GLY A N 1
ATOM 1393 C CA . GLY A 1 177 ? 3.063 -4.046 12.684 1.00 79.94 177 GLY A CA 1
ATOM 1394 C C . GLY A 1 177 ? 2.131 -3.502 11.609 1.00 79.94 177 GLY A C 1
ATOM 1395 O O . GLY A 1 177 ? 1.134 -4.158 11.279 1.00 79.94 177 GLY A O 1
ATOM 1396 N N . ASP A 1 178 ? 2.491 -2.330 11.114 1.00 84.94 178 ASP A N 1
ATOM 1397 C CA . ASP A 1 178 ? 1.747 -1.519 10.156 1.00 84.94 178 ASP A CA 1
ATOM 1398 C C . ASP A 1 178 ? 2.296 -1.724 8.734 1.00 84.94 178 ASP A C 1
ATOM 1400 O O . ASP A 1 178 ? 3.421 -2.198 8.529 1.00 84.94 178 ASP A O 1
ATOM 1404 N N . CYS A 1 179 ? 1.475 -1.444 7.728 1.00 87.06 179 CYS A N 1
ATOM 1405 C CA . CYS A 1 179 ? 1.874 -1.451 6.325 1.00 87.06 179 CYS A CA 1
ATOM 1406 C C . CYS A 1 179 ? 1.688 -0.042 5.776 1.00 87.06 179 CYS A C 1
ATOM 1408 O O . CYS A 1 179 ? 0.575 0.332 5.418 1.00 87.06 179 CYS A O 1
ATOM 1410 N N . ASP A 1 180 ? 2.783 0.700 5.660 1.00 86.25 180 ASP A N 1
ATOM 1411 C CA . ASP A 1 180 ? 2.765 2.126 5.377 1.00 86.25 180 ASP A CA 1
ATOM 1412 C C . ASP A 1 180 ? 3.546 2.464 4.108 1.00 86.25 180 ASP A C 1
ATOM 1414 O O . ASP A 1 180 ? 4.644 1.971 3.849 1.00 86.25 180 ASP A O 1
ATOM 1418 N N . ASN A 1 181 ? 3.015 3.377 3.297 1.00 85.00 181 ASN A N 1
ATOM 1419 C CA . ASN A 1 181 ? 3.731 3.926 2.141 1.00 85.00 181 ASN A CA 1
ATOM 1420 C C . ASN A 1 181 ? 4.211 2.844 1.158 1.00 85.00 181 ASN A C 1
ATOM 1422 O O . ASN A 1 181 ? 5.393 2.785 0.790 1.00 85.00 181 ASN A O 1
ATOM 1426 N N . LEU A 1 182 ? 3.271 2.038 0.665 1.00 87.94 182 LEU A N 1
ATOM 1427 C CA . LEU A 1 182 ? 3.517 0.934 -0.268 1.00 87.94 182 LEU A CA 1
ATOM 1428 C C . LEU A 1 182 ? 3.069 1.251 -1.721 1.00 87.94 182 LEU A C 1
ATOM 1430 O O . LEU A 1 182 ? 2.379 0.458 -2.346 1.00 87.94 182 LEU A O 1
ATOM 1434 N N . PRO A 1 183 ? 3.402 2.402 -2.339 1.00 87.62 183 PRO A N 1
ATOM 1435 C CA . PRO A 1 183 ? 2.762 2.842 -3.580 1.00 87.62 183 PRO A CA 1
ATOM 1436 C C . PRO A 1 183 ? 3.101 1.976 -4.805 1.00 87.62 183 PRO A C 1
ATOM 1438 O O . PRO A 1 183 ? 4.270 1.670 -5.071 1.00 87.62 183 PRO A O 1
ATOM 1441 N N . ALA A 1 184 ? 2.095 1.731 -5.654 1.00 85.94 184 ALA A N 1
ATOM 1442 C CA . ALA A 1 184 ? 2.258 1.120 -6.973 1.00 85.94 184 ALA A CA 1
ATOM 1443 C C . ALA A 1 184 ? 1.608 1.912 -8.120 1.00 85.94 184 ALA A C 1
ATOM 1445 O O . ALA A 1 184 ? 0.523 2.481 -8.022 1.00 85.94 184 ALA A O 1
ATOM 1446 N N . LYS A 1 185 ? 2.240 1.950 -9.308 1.00 84.88 185 LYS A N 1
ATOM 1447 C CA . LYS A 1 185 ? 1.511 2.423 -10.513 1.00 84.88 185 LYS A CA 1
ATOM 1448 C C . LYS A 1 185 ? 0.665 1.308 -11.114 1.00 84.88 185 LYS A C 1
ATOM 1450 O O . LYS A 1 185 ? -0.427 1.588 -11.603 1.00 84.88 185 LYS A O 1
ATOM 1455 N N . ARG A 1 186 ? 1.191 0.087 -11.134 1.00 86.62 186 ARG A N 1
ATOM 1456 C CA . ARG A 1 186 ? 0.479 -1.123 -11.536 1.00 86.62 186 ARG A CA 1
ATOM 1457 C C . ARG A 1 186 ? 0.957 -2.261 -10.642 1.00 86.62 186 ARG A C 1
ATOM 1459 O O . ARG A 1 186 ? 2.133 -2.599 -10.751 1.00 86.62 186 ARG A O 1
ATOM 1466 N N . GLY A 1 187 ? 0.083 -2.783 -9.800 1.00 84.88 187 GLY A N 1
ATOM 1467 C CA . GLY A 1 187 ? 0.438 -3.812 -8.834 1.00 84.88 187 GLY A CA 1
ATOM 1468 C C . GLY A 1 187 ? -0.711 -4.095 -7.885 1.00 84.88 187 GLY A C 1
ATOM 1469 O O . GLY A 1 187 ? -1.417 -3.152 -7.527 1.00 84.88 187 GLY A O 1
ATOM 1470 N N . ASN A 1 188 ? -0.877 -5.360 -7.532 1.00 90.44 188 ASN A N 1
ATOM 1471 C CA . ASN A 1 188 ? -1.876 -5.835 -6.584 1.00 90.44 188 ASN A CA 1
ATOM 1472 C C . ASN A 1 188 ? -1.280 -5.927 -5.173 1.00 90.44 188 ASN A C 1
ATOM 1474 O O . ASN A 1 188 ? -0.061 -6.022 -5.018 1.00 90.44 188 ASN A O 1
ATOM 1478 N N . TYR A 1 189 ? -2.138 -5.898 -4.159 1.00 93.31 189 TYR A N 1
ATOM 1479 C CA . TYR A 1 189 ? -1.792 -6.180 -2.769 1.00 93.31 189 TYR A CA 1
ATOM 1480 C C . TYR A 1 189 ? -2.553 -7.430 -2.358 1.00 93.31 189 TYR A C 1
ATOM 1482 O O . TYR A 1 189 ? -3.771 -7.377 -2.251 1.00 93.31 189 TYR A O 1
ATOM 1490 N N . ASP A 1 190 ? -1.851 -8.538 -2.159 1.00 93.00 190 ASP A N 1
ATOM 1491 C CA . ASP A 1 190 ? -2.452 -9.838 -1.878 1.00 93.00 190 ASP A CA 1
ATOM 1492 C C . ASP A 1 190 ? -1.830 -10.466 -0.625 1.00 93.00 190 ASP A C 1
ATOM 1494 O O . ASP A 1 190 ? -0.608 -10.577 -0.480 1.00 93.00 190 ASP A O 1
ATOM 1498 N N . ASN A 1 191 ? -2.684 -10.902 0.297 1.00 92.12 191 ASN A N 1
ATOM 1499 C CA . ASN A 1 191 ? -2.294 -11.624 1.501 1.00 92.12 191 ASN A CA 1
ATOM 1500 C C . ASN A 1 191 ? -1.308 -10.832 2.374 1.00 92.12 191 ASN A C 1
ATOM 1502 O O . ASN A 1 191 ? -0.202 -11.281 2.705 1.00 92.12 191 ASN A O 1
ATOM 1506 N N . LEU A 1 192 ? -1.748 -9.656 2.811 1.00 91.56 192 LEU A N 1
ATOM 1507 C CA . LEU A 1 192 ? -1.066 -8.833 3.808 1.00 91.56 192 LEU A CA 1
ATOM 1508 C C . LEU A 1 192 ? -1.855 -8.917 5.125 1.00 91.56 192 LEU A C 1
ATOM 1510 O O . LEU A 1 192 ? -2.661 -8.040 5.382 1.00 91.56 192 LEU A O 1
ATOM 1514 N N . PRO A 1 193 ? -1.735 -9.972 5.955 1.00 91.50 193 PRO A N 1
ATOM 1515 C CA . PRO A 1 193 ? -2.527 -10.075 7.179 1.00 91.50 193 PRO A CA 1
ATOM 1516 C C . PRO A 1 193 ? -1.828 -9.454 8.397 1.00 91.50 193 PRO A C 1
ATOM 1518 O O . PRO A 1 193 ? -0.723 -9.871 8.774 1.00 91.50 193 PRO A O 1
ATOM 1521 N N . ALA A 1 194 ? -2.553 -8.606 9.131 1.00 89.00 194 ALA A N 1
ATOM 1522 C CA . ALA A 1 194 ? -2.100 -7.989 10.374 1.00 89.00 194 ALA A CA 1
ATOM 1523 C C . ALA A 1 194 ? -2.825 -8.541 11.618 1.00 89.00 194 ALA A C 1
ATOM 1525 O O . ALA A 1 194 ? -4.024 -8.823 11.638 1.00 89.00 194 ALA A O 1
ATOM 1526 N N . LYS A 1 195 ? -2.107 -8.733 12.737 1.00 85.69 195 LYS A N 1
ATOM 1527 C CA . LYS A 1 195 ? -2.772 -9.042 14.032 1.00 85.69 195 LYS A CA 1
ATOM 1528 C C . LYS A 1 195 ? -3.227 -7.781 14.759 1.00 85.69 195 LYS A C 1
ATOM 1530 O O . LYS A 1 195 ? -4.268 -7.811 15.418 1.00 85.69 195 LYS A O 1
ATOM 1535 N N . ARG A 1 196 ? -2.375 -6.766 14.748 1.00 87.69 196 ARG A N 1
ATOM 1536 C CA . ARG A 1 196 ? -2.592 -5.419 15.263 1.00 87.69 196 ARG A CA 1
ATOM 1537 C C . ARG A 1 196 ? -1.719 -4.533 14.393 1.00 87.69 196 ARG A C 1
ATOM 1539 O O . ARG A 1 196 ? -0.504 -4.729 14.461 1.00 87.69 196 ARG A O 1
ATOM 1546 N N . GLY A 1 197 ? -2.354 -3.691 13.608 1.00 85.50 197 GLY A N 1
ATOM 1547 C CA . GLY A 1 197 ? -1.675 -2.753 12.747 1.00 85.50 197 GLY A CA 1
ATOM 1548 C C . GLY A 1 197 ? -2.566 -2.259 11.628 1.00 85.50 197 GLY A C 1
ATOM 1549 O O . GLY A 1 197 ? -3.557 -2.926 11.287 1.00 85.50 197 GLY A O 1
ATOM 1550 N N . ASP A 1 198 ? -2.183 -1.091 11.152 1.00 91.06 198 ASP A N 1
ATOM 1551 C CA . ASP A 1 198 ? -2.901 -0.242 10.220 1.00 91.06 198 ASP A CA 1
ATOM 1552 C C . ASP A 1 198 ? -2.305 -0.396 8.812 1.00 91.06 198 ASP A C 1
ATOM 1554 O O . ASP A 1 198 ? -1.179 -0.874 8.636 1.00 91.06 198 ASP A O 1
ATOM 1558 N N . TYR A 1 199 ? -3.087 -0.040 7.797 1.00 94.25 199 TYR A N 1
ATOM 1559 C CA . TYR A 1 199 ? -2.625 0.059 6.416 1.00 94.25 199 TYR A CA 1
ATOM 1560 C C . TYR A 1 199 ? -2.781 1.512 5.978 1.00 94.25 199 TYR A C 1
ATOM 1562 O O . TYR A 1 199 ? -3.901 1.919 5.671 1.00 94.25 199 TYR A O 1
ATOM 1570 N N . ASP A 1 200 ? -1.694 2.286 5.937 1.00 93.25 200 ASP A N 1
ATOM 1571 C CA . ASP A 1 200 ? -1.728 3.686 5.499 1.00 93.25 200 ASP A CA 1
ATOM 1572 C C . ASP A 1 200 ? -1.003 3.874 4.159 1.00 93.25 200 ASP A C 1
ATOM 1574 O O . ASP A 1 200 ? 0.148 3.487 3.948 1.00 93.25 200 ASP A O 1
ATOM 1578 N N . ASN A 1 201 ? -1.664 4.552 3.224 1.00 93.75 201 ASN A N 1
ATOM 1579 C CA . ASN A 1 201 ? -1.054 5.030 1.987 1.00 93.75 201 ASN A CA 1
ATOM 1580 C C . ASN A 1 201 ? -0.489 3.902 1.096 1.00 93.75 201 ASN A C 1
ATOM 1582 O O . ASN A 1 201 ? 0.701 3.863 0.757 1.00 93.75 201 ASN A O 1
ATOM 1586 N N . LEU A 1 202 ? -1.379 3.033 0.611 1.00 93.00 202 LEU A N 1
ATOM 1587 C CA . LEU A 1 202 ? -1.085 1.975 -0.373 1.00 93.00 202 LEU A CA 1
ATOM 1588 C C . LEU A 1 202 ? -1.646 2.317 -1.773 1.00 93.00 202 LEU A C 1
ATOM 1590 O O . LEU A 1 202 ? -2.357 1.516 -2.365 1.00 93.00 202 LEU A O 1
ATOM 1594 N N . PRO A 1 203 ? -1.384 3.484 -2.389 1.00 93.38 203 PRO A N 1
ATOM 1595 C CA . PRO A 1 203 ? -2.088 3.883 -3.606 1.00 93.38 203 PRO A CA 1
ATOM 1596 C C . PRO A 1 203 ? -1.709 3.035 -4.830 1.00 93.38 203 PRO A C 1
ATOM 1598 O O . PRO A 1 203 ? -0.526 2.859 -5.136 1.00 93.38 203 PRO A O 1
ATOM 1601 N N . ALA A 1 204 ? -2.710 2.650 -5.629 1.00 92.06 204 ALA A N 1
ATOM 1602 C CA . ALA A 1 204 ? -2.537 2.002 -6.929 1.00 92.06 204 ALA A CA 1
ATOM 1603 C C . ALA A 1 204 ? -3.226 2.772 -8.071 1.00 92.06 204 ALA A C 1
ATOM 1605 O O . ALA A 1 204 ? -4.374 3.197 -7.988 1.00 92.06 204 ALA A O 1
ATOM 1606 N N . LYS A 1 205 ? -2.583 2.951 -9.240 1.00 91.69 205 LYS A N 1
ATOM 1607 C CA . LYS A 1 205 ? -3.359 3.408 -10.427 1.00 91.69 205 LYS A CA 1
ATOM 1608 C C . LYS A 1 205 ? -4.147 2.261 -11.057 1.00 91.69 205 LYS A C 1
ATOM 1610 O O . LYS A 1 205 ? -5.196 2.519 -11.646 1.00 91.69 205 LYS A O 1
ATOM 1615 N N . ARG A 1 206 ? -3.601 1.049 -11.029 1.00 93.38 206 ARG A N 1
ATOM 1616 C CA . ARG A 1 206 ? -4.231 -0.188 -11.496 1.00 93.38 206 ARG A CA 1
ATOM 1617 C C . ARG A 1 206 ? -3.784 -1.305 -10.566 1.00 93.38 206 ARG A C 1
ATOM 1619 O O . ARG A 1 206 ? -2.599 -1.625 -10.619 1.00 93.38 206 ARG A O 1
ATOM 1626 N N . GLY A 1 207 ? -4.672 -1.825 -9.746 1.00 91.25 207 GLY A N 1
ATOM 1627 C CA . GLY A 1 207 ? -4.283 -2.785 -8.732 1.00 91.25 207 GLY A CA 1
ATOM 1628 C C . GLY A 1 207 ? -5.434 -3.124 -7.819 1.00 91.25 207 GLY A C 1
ATOM 1629 O O . GLY A 1 207 ? -6.169 -2.211 -7.447 1.00 91.25 207 GLY A O 1
ATOM 1630 N N . ASP A 1 208 ? -5.538 -4.401 -7.499 1.00 95.06 208 ASP A N 1
ATOM 1631 C CA . ASP A 1 208 ? -6.556 -4.958 -6.617 1.00 95.06 208 ASP A CA 1
ATOM 1632 C C . ASP A 1 208 ? -5.972 -5.125 -5.206 1.00 95.06 208 ASP A C 1
ATOM 1634 O O . ASP A 1 208 ? -4.753 -5.275 -5.051 1.00 95.06 208 ASP A O 1
ATOM 1638 N N . TYR A 1 209 ? -6.825 -5.068 -4.188 1.00 96.62 209 TYR A N 1
ATOM 1639 C CA . TYR A 1 209 ? -6.476 -5.318 -2.790 1.00 96.62 209 TYR A CA 1
ATOM 1640 C C . TYR A 1 209 ? -7.255 -6.544 -2.333 1.00 96.62 209 TYR A C 1
ATOM 1642 O O . TYR A 1 209 ? -8.470 -6.467 -2.185 1.00 96.62 209 TYR A O 1
ATOM 1650 N N . ASP A 1 210 ? -6.565 -7.655 -2.118 1.00 96.50 210 ASP A N 1
ATOM 1651 C CA . ASP A 1 210 ? -7.167 -8.935 -1.761 1.00 96.50 210 ASP A CA 1
ATOM 1652 C C . ASP A 1 210 ? -6.557 -9.460 -0.458 1.00 96.50 210 ASP A C 1
ATOM 1654 O O . ASP A 1 210 ? -5.337 -9.499 -0.277 1.00 96.50 210 ASP A O 1
ATOM 1658 N N . ASN A 1 211 ? -7.412 -9.882 0.473 1.00 96.44 211 ASN A N 1
ATOM 1659 C CA . ASN A 1 211 ? -7.002 -10.594 1.677 1.00 96.44 211 ASN A CA 1
ATOM 1660 C C . ASN A 1 211 ? -6.027 -9.780 2.554 1.00 96.44 211 ASN A C 1
ATOM 1662 O O . ASN A 1 211 ? -4.905 -10.196 2.868 1.00 96.44 211 ASN A O 1
ATOM 1666 N N . LEU A 1 212 ? -6.500 -8.623 3.025 1.00 94.81 212 LEU A N 1
ATOM 1667 C CA . LEU A 1 212 ? -5.789 -7.730 3.953 1.00 94.81 212 LEU A CA 1
ATOM 1668 C C . LEU A 1 212 ? -6.367 -7.789 5.390 1.00 94.81 212 LEU A C 1
ATOM 1670 O O . LEU A 1 212 ? -6.676 -6.748 5.959 1.00 94.81 212 LEU A O 1
ATOM 1674 N N . PRO A 1 213 ? -6.592 -8.947 6.045 1.00 94.75 213 PRO A N 1
ATOM 1675 C CA . PRO A 1 213 ? -7.376 -8.998 7.282 1.00 94.75 213 PRO A CA 1
ATOM 1676 C C . PRO A 1 213 ? -6.640 -8.417 8.499 1.00 94.75 213 PRO A C 1
ATOM 1678 O O . PRO A 1 213 ? -5.455 -8.689 8.716 1.00 94.75 213 PRO A O 1
ATOM 1681 N N . THR A 1 214 ? -7.379 -7.746 9.393 1.00 93.19 214 THR A N 1
ATOM 1682 C CA . THR A 1 214 ? -6.872 -7.314 10.709 1.00 93.19 214 THR A CA 1
ATOM 1683 C C . THR A 1 214 ? -7.799 -7.653 11.883 1.00 93.19 214 THR A C 1
ATOM 1685 O O . THR A 1 214 ? -9.026 -7.725 11.792 1.00 93.19 214 THR A O 1
ATOM 1688 N N . LYS A 1 215 ? -7.228 -7.896 13.075 1.00 93.81 215 LYS A N 1
ATOM 1689 C CA . LYS A 1 215 ? -8.044 -7.957 14.312 1.00 93.81 215 LYS A CA 1
ATOM 1690 C C . LYS A 1 215 ? -8.224 -6.583 14.947 1.00 93.81 215 LYS A C 1
ATOM 1692 O O . LYS A 1 215 ? -9.189 -6.405 15.694 1.00 93.81 215 LYS A O 1
ATOM 1697 N N . ARG A 1 216 ? -7.264 -5.685 14.764 1.00 94.06 216 ARG A N 1
ATOM 1698 C CA . ARG A 1 216 ? -7.320 -4.314 15.253 1.00 94.06 216 ARG A CA 1
ATOM 1699 C C . ARG A 1 216 ? -6.421 -3.467 14.369 1.00 94.06 216 ARG A C 1
ATOM 1701 O O . ARG A 1 216 ? -5.213 -3.666 14.448 1.00 94.06 216 ARG A O 1
ATOM 1708 N N . GLY A 1 217 ? -7.017 -2.559 13.631 1.00 92.19 217 GLY A N 1
ATOM 1709 C CA . GLY A 1 217 ? -6.307 -1.571 12.850 1.00 92.19 217 GLY A CA 1
ATOM 1710 C C . GLY A 1 217 ? -7.165 -1.057 11.716 1.00 92.19 217 GLY A C 1
ATOM 1711 O O . GLY A 1 217 ? -8.171 -1.692 11.382 1.00 92.19 217 GLY A O 1
ATOM 1712 N N . ASP A 1 218 ? -6.754 0.082 11.199 1.00 95.31 218 ASP A N 1
ATOM 1713 C CA . ASP A 1 218 ? -7.519 0.918 10.288 1.00 95.31 218 ASP A CA 1
ATOM 1714 C C . ASP A 1 218 ? -6.928 0.833 8.870 1.00 95.31 218 ASP A C 1
ATOM 1716 O O . ASP A 1 218 ? -5.766 0.458 8.680 1.00 95.31 218 ASP A O 1
ATOM 1720 N N . TYR A 1 219 ? -7.739 1.138 7.860 1.00 96.75 219 TYR A N 1
ATOM 1721 C CA . TYR A 1 219 ? -7.316 1.221 6.462 1.00 96.75 219 TYR A CA 1
ATOM 1722 C C . TYR A 1 219 ? -7.463 2.665 6.007 1.00 96.75 219 TYR A C 1
ATOM 1724 O O . TYR A 1 219 ? -8.585 3.120 5.814 1.00 96.75 219 TYR A O 1
ATOM 1732 N N . ASP A 1 220 ? -6.354 3.371 5.803 1.00 95.88 220 ASP A N 1
ATOM 1733 C CA . ASP A 1 220 ? -6.355 4.782 5.421 1.00 95.88 220 ASP A CA 1
ATOM 1734 C C . ASP A 1 220 ? -5.611 4.989 4.092 1.00 95.88 220 ASP A C 1
ATOM 1736 O O . ASP A 1 220 ? -4.494 4.517 3.883 1.00 95.88 220 ASP A O 1
ATOM 1740 N N . LYS A 1 221 ? -6.213 5.719 3.149 1.00 96.19 221 LYS A N 1
ATOM 1741 C CA . LYS A 1 221 ? -5.597 6.070 1.850 1.00 96.19 221 LYS A CA 1
ATOM 1742 C C . LYS A 1 221 ? -5.136 4.853 1.029 1.00 96.19 221 LYS A C 1
ATOM 1744 O O . LYS A 1 221 ? -3.983 4.782 0.591 1.00 96.19 221 LYS A O 1
ATOM 1749 N N . LEU A 1 222 ? -6.055 3.969 0.649 1.00 95.19 222 LEU A N 1
ATOM 1750 C CA . LEU A 1 222 ? -5.794 2.904 -0.337 1.00 95.19 222 LEU A CA 1
ATOM 1751 C C . LEU A 1 222 ? -6.460 3.218 -1.697 1.00 95.19 222 LEU A C 1
ATOM 1753 O O . LEU A 1 222 ? -7.278 2.433 -2.158 1.00 95.19 222 LEU A O 1
ATOM 1757 N N . PRO A 1 223 ? -6.211 4.347 -2.393 1.00 94.56 223 PRO A N 1
ATOM 1758 C CA . PRO A 1 223 ? -6.971 4.697 -3.596 1.00 94.56 223 PRO A CA 1
ATOM 1759 C C . PRO A 1 223 ? -6.596 3.854 -4.825 1.00 94.56 223 PRO A C 1
ATOM 1761 O O . PRO A 1 223 ? -5.412 3.652 -5.118 1.00 94.56 223 PRO A O 1
ATOM 1764 N N . ALA A 1 224 ? -7.597 3.496 -5.638 1.00 93.50 224 ALA A N 1
ATOM 1765 C CA . ALA A 1 224 ? -7.437 2.856 -6.944 1.00 93.50 224 ALA A CA 1
ATOM 1766 C C . ALA A 1 224 ? -8.087 3.659 -8.089 1.00 93.50 224 ALA A C 1
ATOM 1768 O O . ALA A 1 224 ? -9.211 4.142 -8.007 1.00 93.50 224 ALA A O 1
ATOM 1769 N N . LYS A 1 225 ? -7.444 3.799 -9.263 1.00 93.31 225 LYS A N 1
ATOM 1770 C CA . LYS A 1 225 ? -8.214 4.246 -10.463 1.00 93.31 225 LYS A CA 1
ATOM 1771 C C . LYS A 1 225 ? -8.966 3.091 -11.122 1.00 93.31 225 LYS A C 1
ATOM 1773 O O . LYS A 1 225 ? -9.994 3.332 -11.752 1.00 93.31 225 LYS A O 1
ATOM 1778 N N . ARG A 1 226 ? -8.405 1.890 -11.066 1.00 95.25 226 ARG A N 1
ATOM 1779 C CA . ARG A 1 226 ? -8.995 0.624 -11.501 1.00 95.25 226 ARG A CA 1
ATOM 1780 C C . ARG A 1 226 ? -8.496 -0.429 -10.531 1.00 95.25 226 ARG A C 1
ATOM 1782 O O . ARG A 1 226 ? -7.281 -0.610 -10.507 1.00 95.25 226 ARG A O 1
ATOM 1789 N N . GLY A 1 227 ? -9.380 -1.027 -9.764 1.00 93.25 227 GLY A N 1
ATOM 1790 C CA . GLY A 1 227 ? -8.972 -1.947 -8.722 1.00 93.25 227 GLY A CA 1
ATOM 1791 C C . GLY A 1 227 ? -10.148 -2.346 -7.870 1.00 93.25 227 GLY A C 1
ATOM 1792 O O . GLY A 1 227 ? -10.935 -1.461 -7.529 1.00 93.25 227 GLY A O 1
ATOM 1793 N N . ASP A 1 228 ? -10.223 -3.628 -7.567 1.00 95.88 228 ASP A N 1
ATOM 1794 C CA . ASP A 1 228 ? -11.232 -4.200 -6.685 1.00 95.88 228 ASP A CA 1
ATOM 1795 C C . ASP A 1 228 ? -10.663 -4.336 -5.261 1.00 95.88 228 ASP A C 1
ATOM 1797 O O . ASP A 1 228 ? -9.444 -4.416 -5.071 1.00 95.88 228 ASP A O 1
ATOM 1801 N N . TYR A 1 229 ? -11.537 -4.306 -4.258 1.00 96.94 229 TYR A N 1
ATOM 1802 C CA . TYR A 1 229 ? -11.204 -4.526 -2.851 1.00 96.94 229 TYR A CA 1
ATOM 1803 C C . TYR A 1 229 ? -11.968 -5.758 -2.384 1.00 96.94 229 TYR A C 1
ATOM 1805 O O . TYR A 1 229 ? -13.183 -5.684 -2.241 1.00 96.94 229 TYR A O 1
ATOM 1813 N N . ASP A 1 230 ? -11.275 -6.866 -2.143 1.00 97.25 230 ASP A N 1
ATOM 1814 C CA . ASP A 1 230 ? -11.887 -8.129 -1.730 1.00 97.25 230 ASP A CA 1
ATOM 1815 C C . ASP A 1 230 ? -11.286 -8.623 -0.409 1.00 97.25 230 ASP A C 1
ATOM 1817 O O . ASP A 1 230 ? -10.082 -8.538 -0.152 1.00 97.25 230 ASP A O 1
ATOM 1821 N N . ASN A 1 231 ? -12.150 -9.138 0.462 1.00 97.25 231 ASN A N 1
ATOM 1822 C CA . ASN A 1 231 ? -11.781 -9.825 1.693 1.00 97.25 231 ASN A CA 1
ATOM 1823 C C . ASN A 1 231 ? -10.806 -9.014 2.568 1.00 97.25 231 ASN A C 1
ATOM 1825 O O . ASN A 1 231 ? -9.736 -9.469 2.984 1.00 97.25 231 ASN A O 1
ATOM 1829 N N . ILE A 1 232 ? -11.224 -7.802 2.930 1.00 95.88 232 ILE A N 1
ATOM 1830 C CA . ILE A 1 232 ? -10.478 -6.908 3.821 1.00 95.88 232 ILE A CA 1
ATOM 1831 C C . ILE A 1 232 ? -11.229 -6.768 5.159 1.00 95.88 232 ILE A C 1
ATOM 1833 O O . ILE A 1 232 ? -11.779 -5.708 5.435 1.00 95.88 232 ILE A O 1
ATOM 1837 N N . PRO A 1 233 ? -11.346 -7.809 6.010 1.00 95.19 233 PRO A N 1
ATOM 1838 C CA . PRO A 1 233 ? -12.146 -7.728 7.231 1.00 95.19 233 PRO A CA 1
ATOM 1839 C C . PRO A 1 233 ? -11.371 -7.186 8.443 1.00 95.19 233 PRO A C 1
ATOM 1841 O O . PRO A 1 233 ? -10.238 -7.597 8.720 1.00 95.19 233 PRO A O 1
ATOM 1844 N N . ALA A 1 234 ? -12.062 -6.410 9.283 1.00 94.62 234 ALA A N 1
ATOM 1845 C CA . ALA A 1 234 ? -11.575 -5.934 10.576 1.00 94.62 234 ALA A CA 1
ATOM 1846 C C . ALA A 1 234 ? -12.482 -6.352 11.747 1.00 94.62 234 ALA A C 1
ATOM 1848 O O . ALA A 1 234 ? -13.707 -6.250 11.733 1.00 94.62 234 ALA A O 1
ATOM 1849 N N . LYS A 1 235 ? -11.912 -6.786 12.882 1.00 94.19 235 LYS A N 1
ATOM 1850 C CA . LYS A 1 235 ? -12.736 -6.883 14.117 1.00 94.19 235 LYS A CA 1
ATOM 1851 C C . LYS A 1 235 ? -12.958 -5.519 14.769 1.00 94.19 235 LYS A C 1
ATOM 1853 O O . LYS A 1 235 ? -13.975 -5.343 15.441 1.00 94.19 235 LYS A O 1
ATOM 1858 N N . ARG A 1 236 ? -11.977 -4.628 14.680 1.00 95.31 236 ARG A N 1
ATOM 1859 C CA . ARG A 1 236 ? -11.999 -3.254 15.187 1.00 95.31 236 ARG A CA 1
ATOM 1860 C C . ARG A 1 236 ? -11.138 -2.437 14.237 1.00 95.31 236 ARG A C 1
ATOM 1862 O O . ARG A 1 236 ? -9.929 -2.639 14.297 1.00 95.31 236 ARG A O 1
ATOM 1869 N N . GLY A 1 237 ? -11.742 -1.646 13.378 1.00 93.25 237 GLY A N 1
ATOM 1870 C CA . GLY A 1 237 ? -10.999 -0.955 12.340 1.00 93.25 237 GLY A CA 1
ATOM 1871 C C . GLY A 1 237 ? -11.912 -0.127 11.468 1.00 93.25 237 GLY A C 1
ATOM 1872 O O . GLY A 1 237 ? -12.986 -0.629 11.133 1.00 93.25 237 GLY A O 1
ATOM 1873 N N . ASP A 1 238 ? -11.471 1.075 11.144 1.00 95.25 238 ASP A N 1
ATOM 1874 C CA . ASP A 1 238 ? -12.170 2.013 10.269 1.00 95.25 238 ASP A CA 1
ATOM 1875 C C . ASP A 1 238 ? -11.617 1.907 8.830 1.00 95.25 238 ASP A C 1
ATOM 1877 O O . ASP A 1 238 ? -10.481 1.464 8.618 1.00 95.25 238 ASP A O 1
ATOM 1881 N N . TYR A 1 239 ? -12.440 2.238 7.833 1.00 95.94 239 TYR A N 1
ATOM 1882 C CA . TYR A 1 239 ? -12.082 2.229 6.411 1.00 95.94 239 TYR A CA 1
ATOM 1883 C C . TYR A 1 239 ? -12.220 3.638 5.849 1.00 95.94 239 TYR A C 1
ATOM 1885 O O . TYR A 1 239 ? -13.319 4.056 5.489 1.00 95.94 239 TYR A O 1
ATOM 1893 N N . ASP A 1 240 ? -11.093 4.324 5.696 1.00 95.56 240 ASP A N 1
ATOM 1894 C CA . ASP A 1 240 ? -11.047 5.733 5.339 1.00 95.56 240 ASP A CA 1
ATOM 1895 C C . ASP A 1 240 ? -10.345 5.936 3.993 1.00 95.56 240 ASP A C 1
ATOM 1897 O O . ASP A 1 240 ? -9.176 5.603 3.779 1.00 95.56 240 ASP A O 1
ATOM 1901 N N . ASN A 1 241 ? -11.055 6.559 3.051 1.00 95.88 241 ASN A N 1
ATOM 1902 C CA . ASN A 1 241 ? -10.503 6.987 1.767 1.00 95.88 241 ASN A CA 1
ATOM 1903 C C . ASN A 1 241 ? -9.927 5.833 0.916 1.00 95.88 241 ASN A C 1
ATOM 1905 O O . ASN A 1 241 ? -8.754 5.829 0.515 1.00 95.88 241 ASN A O 1
ATOM 1909 N N . LEU A 1 242 ? -10.802 4.901 0.528 1.00 94.75 242 LEU A N 1
ATOM 1910 C CA . LEU A 1 242 ? -10.522 3.836 -0.447 1.00 94.75 242 LEU A CA 1
ATOM 1911 C C . LEU A 1 242 ? -11.251 4.107 -1.785 1.00 94.75 242 LEU A C 1
ATOM 1913 O O . LEU A 1 242 ? -12.077 3.300 -2.192 1.00 94.75 242 LEU A O 1
ATOM 1917 N N . PRO A 1 243 ? -11.048 5.230 -2.504 1.00 93.62 243 PRO A N 1
ATOM 1918 C CA . PRO A 1 243 ? -11.834 5.543 -3.698 1.00 93.62 243 PRO A CA 1
ATOM 1919 C C . PRO A 1 243 ? -11.427 4.718 -4.930 1.00 93.62 243 PRO A C 1
ATOM 1921 O O . PRO A 1 243 ? -10.239 4.632 -5.258 1.00 93.62 243 PRO A O 1
ATOM 1924 N N . ALA A 1 244 ? -12.419 4.280 -5.715 1.00 92.31 244 ALA A N 1
ATOM 1925 C CA . ALA A 1 244 ? -12.251 3.612 -7.005 1.00 92.31 244 ALA A CA 1
ATOM 1926 C C . ALA A 1 244 ? -12.931 4.375 -8.159 1.00 92.31 244 ALA A C 1
ATOM 1928 O O . ALA A 1 244 ? -14.096 4.755 -8.107 1.00 92.31 244 ALA A O 1
ATOM 1929 N N . LYS A 1 245 ? -12.276 4.586 -9.315 1.00 92.06 245 LYS A N 1
ATOM 1930 C CA . LYS A 1 245 ? -13.061 5.014 -10.511 1.00 92.06 245 LYS A CA 1
ATOM 1931 C C . LYS A 1 245 ? -13.798 3.845 -11.155 1.00 92.06 245 LYS A C 1
ATOM 1933 O O . LYS A 1 245 ? -14.840 4.069 -11.767 1.00 92.06 245 LYS A O 1
ATOM 1938 N N . ARG A 1 246 ? -13.209 2.656 -11.124 1.00 93.94 246 ARG A N 1
ATOM 1939 C CA . ARG A 1 246 ? -13.824 1.398 -11.543 1.00 93.94 246 ARG A CA 1
ATOM 1940 C C . ARG A 1 246 ? -13.306 0.332 -10.597 1.00 93.94 246 ARG A C 1
ATOM 1942 O O . ARG A 1 246 ? -12.090 0.150 -10.600 1.00 93.94 246 ARG A O 1
ATOM 1949 N N . GLY A 1 247 ? -14.175 -0.262 -9.812 1.00 91.56 247 GLY A N 1
ATOM 1950 C CA . GLY A 1 247 ? -13.753 -1.158 -8.755 1.00 91.56 247 GLY A CA 1
ATOM 1951 C C . GLY A 1 247 ? -14.935 -1.591 -7.923 1.00 91.56 247 GLY A C 1
ATOM 1952 O O . GLY A 1 247 ? -15.769 -0.735 -7.617 1.00 91.56 247 GLY A O 1
ATOM 1953 N N . ASP A 1 248 ? -14.973 -2.872 -7.606 1.00 93.69 248 ASP A N 1
ATOM 1954 C CA . ASP A 1 248 ? -15.961 -3.478 -6.724 1.00 93.69 248 ASP A CA 1
ATOM 1955 C C . ASP A 1 248 ? -15.384 -3.593 -5.300 1.00 93.69 248 ASP A C 1
ATOM 1957 O O . ASP A 1 248 ? -14.165 -3.662 -5.115 1.00 93.69 248 ASP A O 1
ATOM 1961 N N . TYR A 1 249 ? -16.252 -3.556 -4.291 1.00 94.12 249 TYR A N 1
ATOM 1962 C CA . TYR A 1 249 ? -15.908 -3.721 -2.880 1.00 94.12 249 TYR A CA 1
ATOM 1963 C C . TYR A 1 249 ? -16.666 -4.932 -2.351 1.00 94.12 249 TYR A C 1
ATOM 1965 O O . TYR A 1 249 ? -17.881 -4.857 -2.194 1.00 94.12 249 TYR A O 1
ATOM 1973 N N . ASP A 1 250 ? -15.962 -6.018 -2.058 1.00 95.38 250 ASP A N 1
ATOM 1974 C CA . ASP A 1 250 ? -16.541 -7.260 -1.555 1.00 95.38 250 ASP A CA 1
ATOM 1975 C C . ASP A 1 250 ? -15.911 -7.640 -0.205 1.00 95.38 250 ASP A C 1
ATOM 1977 O O . ASP A 1 250 ? -14.699 -7.561 0.003 1.00 95.38 250 ASP A O 1
ATOM 1981 N N . ASN A 1 251 ? -16.731 -8.056 0.756 1.00 95.38 251 ASN A N 1
ATOM 1982 C CA . ASN A 1 251 ? -16.285 -8.615 2.038 1.00 95.38 251 ASN A CA 1
ATOM 1983 C C . ASN A 1 251 ? -15.449 -7.674 2.941 1.00 95.38 251 ASN A C 1
ATOM 1985 O O . ASN A 1 251 ? -14.616 -8.135 3.735 1.00 95.38 251 ASN A O 1
ATOM 1989 N N . LEU A 1 252 ? -15.688 -6.361 2.914 1.00 93.44 252 LEU A N 1
ATOM 1990 C CA . LEU A 1 252 ? -15.078 -5.405 3.854 1.00 93.44 252 LEU A CA 1
ATOM 1991 C C . LEU A 1 252 ? -15.884 -5.375 5.165 1.0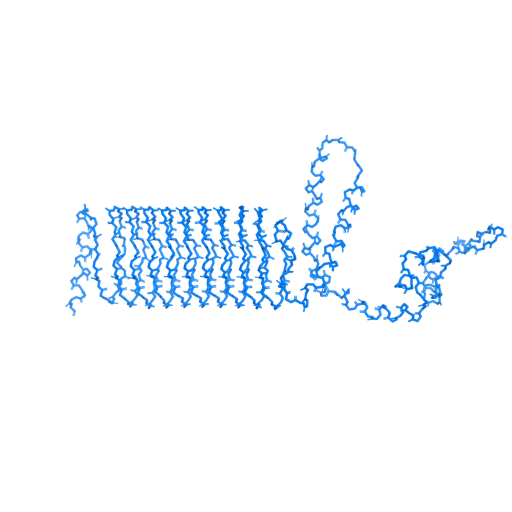0 93.44 252 LEU A C 1
ATOM 1993 O O . LEU A 1 252 ? -16.612 -4.430 5.438 1.00 93.44 252 LEU A O 1
ATOM 1997 N N . ALA A 1 253 ? -15.814 -6.430 5.980 1.00 92.12 253 ALA A N 1
ATOM 1998 C CA . ALA A 1 253 ? -16.655 -6.577 7.176 1.00 92.12 253 ALA A CA 1
ATOM 1999 C C . ALA A 1 253 ? -16.008 -6.057 8.477 1.00 92.12 253 ALA A C 1
ATOM 2001 O O . ALA A 1 253 ? -14.921 -6.508 8.854 1.00 92.12 253 ALA A O 1
ATOM 2002 N N . ALA A 1 254 ? -16.749 -5.257 9.259 1.00 92.00 254 ALA A N 1
ATOM 2003 C CA . ALA A 1 254 ? -16.332 -4.746 10.567 1.00 92.00 254 ALA A CA 1
ATOM 2004 C C . ALA A 1 254 ? -17.226 -5.224 11.730 1.00 92.00 254 ALA A C 1
ATOM 2006 O O . ALA A 1 254 ? -18.453 -5.209 11.679 1.00 92.00 254 ALA A O 1
ATOM 2007 N N . LYS A 1 255 ? -16.666 -5.602 12.894 1.00 91.00 255 LYS A N 1
ATOM 2008 C CA . LYS A 1 255 ? -17.518 -5.691 14.118 1.00 91.00 255 LYS A CA 1
ATOM 2009 C C . LYS A 1 255 ? -17.724 -4.330 14.770 1.00 91.00 255 LYS A C 1
ATOM 2011 O O . LYS A 1 255 ? -18.779 -4.106 15.362 1.00 91.00 255 LYS A O 1
ATOM 2016 N N . ARG A 1 256 ? -16.700 -3.487 14.745 1.00 92.44 256 ARG A N 1
ATOM 2017 C CA . ARG A 1 256 ? -16.746 -2.093 15.168 1.00 92.44 256 ARG A CA 1
ATOM 2018 C C . ARG A 1 256 ? -15.842 -1.324 14.218 1.00 92.44 256 ARG A C 1
ATOM 2020 O O . ARG A 1 256 ? -14.651 -1.620 14.248 1.00 92.44 256 ARG A O 1
ATOM 2027 N N . GLY A 1 257 ? -16.403 -0.442 13.420 1.00 89.81 257 GLY A N 1
ATOM 2028 C CA . GLY A 1 257 ? -15.659 0.222 12.366 1.00 89.81 257 GLY A CA 1
ATOM 2029 C C . GLY A 1 257 ? -16.567 1.098 11.536 1.00 89.81 257 GLY A C 1
ATOM 2030 O O . GLY A 1 257 ? -17.672 0.644 11.232 1.00 89.81 257 GLY A O 1
ATOM 2031 N N . ASP A 1 258 ? -16.100 2.291 11.217 1.00 90.50 258 ASP A N 1
ATOM 2032 C CA . ASP A 1 258 ? -16.780 3.246 10.351 1.00 90.50 258 ASP A CA 1
ATOM 2033 C C . ASP A 1 258 ? -16.230 3.129 8.913 1.00 90.50 258 ASP A C 1
ATOM 2035 O O . ASP A 1 258 ? -15.131 2.607 8.695 1.00 90.50 258 ASP A O 1
ATOM 2039 N N . TYR A 1 259 ? -17.018 3.539 7.921 1.00 90.75 259 TYR A N 1
ATOM 2040 C CA . TYR A 1 259 ? -16.645 3.5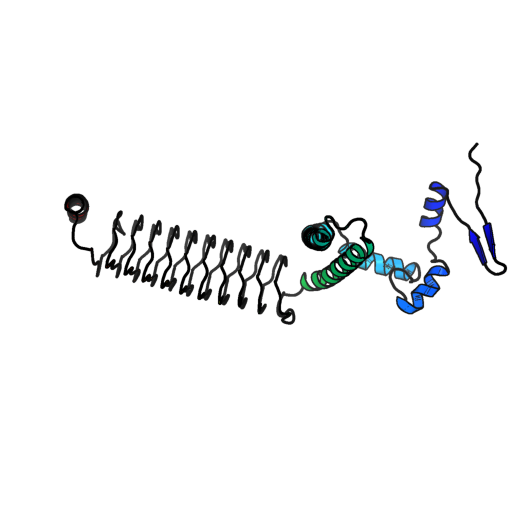25 6.504 1.00 90.75 259 TYR A CA 1
ATOM 2041 C C . TYR A 1 259 ? -16.796 4.935 5.943 1.00 90.75 259 TYR A C 1
ATOM 2043 O O . TYR A 1 259 ? -17.918 5.341 5.648 1.00 90.75 259 TYR A O 1
ATOM 2051 N N . ASP A 1 260 ? -15.694 5.660 5.756 1.00 91.62 260 ASP A N 1
ATOM 2052 C CA . ASP A 1 260 ? -15.707 7.019 5.213 1.00 91.62 260 ASP A CA 1
ATOM 2053 C C . ASP A 1 260 ? -15.019 7.085 3.842 1.00 91.62 260 ASP A C 1
ATOM 2055 O O . ASP A 1 260 ? -13.850 6.735 3.653 1.00 91.62 260 ASP A O 1
ATOM 2059 N N . ASN A 1 261 ? -15.740 7.613 2.853 1.00 91.38 261 ASN A N 1
ATOM 2060 C CA . ASN A 1 261 ? -15.208 7.977 1.546 1.00 91.38 261 ASN A CA 1
ATOM 2061 C C . ASN A 1 261 ? -14.651 6.778 0.750 1.00 91.38 261 ASN A C 1
ATOM 2063 O O . ASN A 1 261 ? -13.483 6.736 0.346 1.00 91.38 261 ASN A O 1
ATOM 2067 N N . LEU A 1 262 ? -15.540 5.843 0.407 1.00 90.69 262 LEU A N 1
ATOM 2068 C CA . LEU A 1 262 ? -15.274 4.740 -0.526 1.00 90.69 262 LEU A CA 1
ATOM 2069 C C . LEU A 1 262 ? -16.012 4.943 -1.870 1.00 90.69 262 LEU A C 1
ATOM 2071 O O . LEU A 1 262 ? -16.786 4.077 -2.255 1.00 90.69 262 LEU A O 1
ATOM 2075 N N . PRO A 1 263 ? -15.880 6.060 -2.615 1.00 89.25 263 PRO A N 1
ATOM 2076 C CA . PRO A 1 263 ? -16.688 6.304 -3.813 1.00 89.25 263 PRO A CA 1
ATOM 2077 C C . PRO A 1 263 ? -16.260 5.466 -5.028 1.00 89.25 263 PRO A C 1
ATOM 2079 O O . PRO A 1 263 ? -15.078 5.431 -5.383 1.00 89.25 263 PRO A O 1
ATOM 2082 N N . ALA A 1 264 ? -17.248 4.959 -5.774 1.00 87.69 264 ALA A N 1
ATOM 2083 C CA . ALA A 1 264 ? -17.096 4.292 -7.065 1.00 87.69 264 ALA A CA 1
ATOM 2084 C C . ALA A 1 264 ? -17.727 5.114 -8.211 1.00 87.69 264 ALA A C 1
ATOM 2086 O O . ALA A 1 264 ? -18.830 5.643 -8.115 1.00 87.69 264 ALA A O 1
ATOM 2087 N N . LYS A 1 265 ? -17.105 5.238 -9.396 1.00 86.38 265 LYS A N 1
ATOM 2088 C CA . LYS A 1 265 ? -17.900 5.680 -10.582 1.00 86.38 265 LYS A CA 1
ATOM 2089 C C . LYS A 1 265 ? -18.626 4.518 -11.241 1.00 86.38 265 LYS A C 1
ATOM 2091 O O . LYS A 1 265 ? -19.686 4.735 -11.820 1.00 86.38 265 LYS A O 1
ATOM 2096 N N . ARG A 1 266 ? -18.018 3.339 -11.225 1.00 88.81 266 ARG A N 1
ATOM 2097 C CA . ARG A 1 266 ? -18.619 2.099 -11.689 1.00 88.81 266 ARG A CA 1
ATOM 2098 C C . ARG A 1 266 ? -18.116 0.971 -10.803 1.00 88.81 266 ARG A C 1
ATOM 2100 O O . ARG A 1 266 ? -16.910 0.744 -10.834 1.00 88.81 266 ARG A O 1
ATOM 2107 N N . GLY A 1 267 ? -19.013 0.306 -10.109 1.00 85.94 267 GLY A N 1
ATOM 2108 C CA . GLY A 1 267 ? -18.693 -0.865 -9.311 1.00 85.94 267 GLY A CA 1
ATOM 2109 C C . GLY A 1 267 ? -19.628 -1.028 -8.129 1.00 85.94 267 GLY A C 1
ATOM 2110 O O . GLY A 1 267 ? -20.333 -0.078 -7.779 1.00 85.94 267 GLY A O 1
ATOM 2111 N N . ASN A 1 268 ? -19.640 -2.242 -7.607 1.00 88.19 268 ASN A N 1
ATOM 2112 C CA . ASN A 1 268 ? -20.618 -2.745 -6.656 1.00 88.19 268 ASN A CA 1
ATOM 2113 C C . ASN A 1 268 ? -20.059 -2.765 -5.230 1.00 88.19 268 ASN A C 1
ATOM 2115 O O . ASN A 1 268 ? -18.843 -2.725 -5.034 1.00 88.19 268 ASN A O 1
ATOM 2119 N N . TYR A 1 269 ? -20.953 -2.805 -4.246 1.00 87.69 269 TYR A N 1
ATOM 2120 C CA . TYR A 1 269 ? -20.623 -2.938 -2.831 1.00 87.69 269 TYR A CA 1
ATOM 2121 C C . TYR A 1 269 ? -21.378 -4.124 -2.247 1.00 87.69 269 TYR A C 1
ATOM 2123 O O . TYR A 1 269 ? -22.567 -4.015 -1.951 1.00 87.69 269 TYR A O 1
ATOM 2131 N N . ASP A 1 270 ? -20.666 -5.219 -2.022 1.00 89.75 270 ASP A N 1
ATOM 2132 C CA . ASP A 1 270 ? -21.244 -6.486 -1.603 1.00 89.75 270 ASP A CA 1
ATOM 2133 C C . ASP A 1 270 ? -20.662 -6.902 -0.242 1.00 89.75 270 ASP A C 1
ATOM 2135 O O . ASP A 1 270 ? -19.453 -6.947 -0.025 1.00 89.75 270 ASP A O 1
ATOM 2139 N N . ASN A 1 271 ? -21.527 -7.201 0.727 1.00 90.69 271 ASN A N 1
ATOM 2140 C CA . ASN A 1 271 ? -21.138 -7.710 2.046 1.00 90.69 271 ASN A CA 1
ATOM 2141 C C . ASN A 1 271 ? -20.175 -6.794 2.839 1.00 90.69 271 ASN A C 1
ATOM 2143 O O . ASN A 1 271 ? -19.083 -7.196 3.258 1.00 90.69 271 ASN A O 1
ATOM 2147 N N . LEU A 1 272 ? -20.639 -5.584 3.161 1.00 89.75 272 LEU A N 1
ATOM 2148 C CA . LEU A 1 272 ? -19.949 -4.622 4.036 1.00 89.75 272 LEU A CA 1
ATOM 2149 C C . LEU A 1 272 ? -20.624 -4.507 5.425 1.00 89.75 272 LEU A C 1
ATOM 2151 O O . LEU A 1 272 ? -21.045 -3.418 5.796 1.00 89.75 272 LEU A O 1
ATOM 2155 N N . PRO A 1 273 ? -20.815 -5.571 6.232 1.00 87.94 273 PRO A N 1
ATOM 2156 C CA . PRO A 1 273 ? -21.595 -5.487 7.468 1.00 87.94 273 PRO A CA 1
ATOM 2157 C C . PRO A 1 273 ? -20.830 -4.860 8.646 1.00 87.94 273 PRO A C 1
ATOM 2159 O O . PRO A 1 273 ? -19.704 -5.263 8.948 1.00 87.94 273 PRO A O 1
ATOM 2162 N N . ALA A 1 274 ? -21.523 -4.026 9.432 1.00 85.94 274 ALA A N 1
ATOM 2163 C CA . ALA A 1 274 ? -21.062 -3.481 10.709 1.00 85.94 274 ALA A CA 1
ATOM 2164 C C . ALA A 1 274 ? -22.006 -3.818 11.880 1.00 85.94 274 ALA A C 1
ATOM 2166 O O . ALA A 1 274 ? -23.226 -3.658 11.834 1.00 85.94 274 ALA A O 1
ATOM 2167 N N . LYS A 1 275 ? -21.481 -4.259 13.038 1.00 84.12 275 LYS A N 1
ATOM 2168 C CA . LYS A 1 275 ? -22.334 -4.307 14.260 1.00 84.12 275 LYS A CA 1
ATOM 2169 C C . LYS A 1 275 ? -22.456 -2.944 14.935 1.00 84.12 275 LYS A C 1
ATOM 2171 O O . LYS A 1 275 ? -23.457 -2.699 15.609 1.00 84.12 275 LYS A O 1
ATOM 2176 N N . ARG A 1 276 ? -21.415 -2.126 14.840 1.00 84.81 276 ARG A N 1
ATOM 2177 C CA . ARG A 1 276 ? -21.388 -0.742 15.296 1.00 84.81 276 ARG A CA 1
ATOM 2178 C C . ARG A 1 276 ? -20.481 0.024 14.346 1.00 84.81 276 ARG A C 1
ATOM 2180 O O . ARG A 1 276 ? -19.290 -0.267 14.376 1.00 84.81 276 ARG A O 1
ATOM 2187 N N . GLY A 1 277 ? -21.038 0.910 13.547 1.00 82.25 277 GLY A N 1
ATOM 2188 C CA . GLY A 1 277 ? -20.293 1.543 12.476 1.00 82.25 277 GLY A CA 1
ATOM 2189 C C . GLY A 1 277 ? -21.179 2.448 11.653 1.00 82.25 277 GLY A C 1
ATOM 2190 O O . GLY A 1 277 ? -22.304 2.035 11.358 1.00 82.25 277 GLY A O 1
ATOM 2191 N N . ASP A 1 278 ? -20.663 3.618 11.322 1.00 81.94 278 ASP A N 1
ATOM 2192 C CA . ASP A 1 278 ? -21.307 4.605 10.463 1.00 81.94 278 ASP A CA 1
ATOM 2193 C C . ASP A 1 278 ? -20.787 4.455 9.018 1.00 81.94 278 ASP A C 1
ATOM 2195 O O . ASP A 1 278 ? -19.687 3.939 8.793 1.00 81.94 278 ASP A O 1
ATOM 2199 N N . TYR A 1 279 ? -21.600 4.828 8.029 1.00 80.56 279 TYR A N 1
ATOM 2200 C CA . TYR A 1 279 ? -21.258 4.738 6.608 1.00 80.56 279 TYR A CA 1
ATOM 2201 C C . TYR A 1 279 ? -21.434 6.090 5.933 1.00 80.56 279 TYR A C 1
ATOM 2203 O O . TYR A 1 279 ? -22.553 6.462 5.570 1.00 80.56 279 TYR A O 1
ATOM 2211 N N . ASP A 1 280 ? -20.318 6.748 5.651 1.00 82.75 280 ASP A N 1
ATOM 2212 C CA . ASP A 1 280 ? -20.276 8.102 5.131 1.00 82.75 280 ASP A CA 1
ATOM 2213 C C . ASP A 1 280 ? -19.664 8.116 3.726 1.00 82.75 280 ASP A C 1
ATOM 2215 O O . ASP A 1 280 ? -18.529 7.708 3.485 1.00 82.75 280 ASP A O 1
ATOM 2219 N N . ASN A 1 281 ? -20.415 8.624 2.745 1.00 81.62 281 ASN A N 1
ATOM 2220 C CA . ASN A 1 281 ? -19.912 8.904 1.396 1.00 81.62 281 ASN A CA 1
ATOM 2221 C C . ASN A 1 281 ? -19.376 7.664 0.634 1.00 81.62 281 ASN A C 1
ATOM 2223 O O . ASN A 1 281 ? -18.227 7.613 0.184 1.00 81.62 281 ASN A O 1
ATOM 2227 N N . LEU A 1 282 ? -20.269 6.708 0.356 1.00 80.94 282 LEU A N 1
ATOM 2228 C CA . LEU A 1 282 ? -20.017 5.562 -0.532 1.00 80.94 282 LEU A CA 1
ATOM 2229 C C . LEU A 1 282 ? -20.812 5.649 -1.859 1.00 80.94 282 LEU A C 1
ATOM 2231 O O . LEU A 1 282 ? -21.590 4.746 -2.145 1.00 80.94 282 LEU A O 1
ATOM 2235 N N . PRO A 1 283 ? -20.729 6.710 -2.690 1.00 80.44 283 PRO A N 1
ATOM 2236 C CA . PRO A 1 283 ? -21.559 6.832 -3.896 1.00 80.44 283 PRO A CA 1
ATOM 2237 C C . PRO A 1 283 ? -21.044 6.020 -5.102 1.00 80.44 283 PRO A C 1
ATOM 2239 O O . PRO A 1 283 ? -19.881 6.167 -5.481 1.00 80.44 283 PRO A O 1
ATOM 2242 N N . ALA A 1 284 ? -21.939 5.310 -5.810 1.00 76.62 284 ALA A N 1
ATOM 2243 C CA . ALA A 1 284 ? -21.696 4.662 -7.110 1.00 76.62 284 ALA A CA 1
ATOM 2244 C C . ALA A 1 284 ? -22.472 5.313 -8.272 1.00 76.62 284 ALA A C 1
ATOM 2246 O O . ALA A 1 284 ? -23.688 5.280 -8.315 1.00 76.62 284 ALA A O 1
ATOM 2247 N N . LYS A 1 285 ? -21.858 5.851 -9.340 1.00 76.00 285 LYS A N 1
ATOM 2248 C CA . LYS A 1 285 ? -22.711 6.319 -10.478 1.00 76.00 285 LYS A CA 1
ATOM 2249 C C . LYS A 1 285 ? -23.459 5.172 -11.177 1.00 76.00 285 LYS A C 1
ATOM 2251 O O . LYS A 1 285 ? -24.569 5.405 -11.656 1.00 76.00 285 LYS A O 1
ATOM 2256 N N . HIS A 1 286 ? -22.822 4.010 -11.270 1.00 79.69 286 HIS A N 1
ATOM 2257 C CA . HIS A 1 286 ? -23.346 2.777 -11.854 1.00 79.69 286 HIS A CA 1
ATOM 2258 C C . HIS A 1 286 ? -22.850 1.604 -11.014 1.00 79.69 286 HIS A C 1
ATOM 2260 O O . HIS A 1 286 ? -21.680 1.243 -11.154 1.00 79.69 286 HIS A O 1
ATOM 2266 N N . GLY A 1 287 ? -23.689 1.067 -10.146 1.00 76.25 287 GLY A N 1
ATOM 2267 C CA . GLY A 1 287 ? -23.279 0.012 -9.232 1.00 76.25 287 GLY A CA 1
ATOM 2268 C C . GLY A 1 287 ? -24.376 -0.340 -8.252 1.00 76.25 287 GLY A C 1
ATOM 2269 O O . GLY A 1 287 ? -25.202 0.520 -7.936 1.00 76.25 287 GLY A O 1
ATOM 2270 N N . ASP A 1 288 ? -24.341 -1.586 -7.817 1.00 78.94 288 ASP A N 1
ATOM 2271 C CA . ASP A 1 288 ? -25.325 -2.193 -6.932 1.00 78.94 288 ASP A CA 1
ATOM 2272 C C . ASP A 1 288 ? -24.771 -2.252 -5.501 1.00 78.94 288 ASP A C 1
ATOM 2274 O O . ASP A 1 288 ? -23.553 -2.243 -5.298 1.00 78.94 288 ASP A O 1
ATOM 2278 N N . TYR A 1 289 ? -25.661 -2.269 -4.513 1.00 76.94 289 TYR A N 1
ATOM 2279 C CA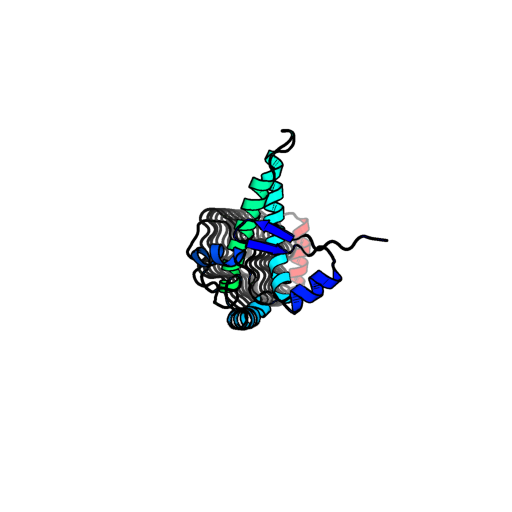 . TYR A 1 289 ? -25.316 -2.440 -3.102 1.00 76.94 289 TYR A CA 1
ATOM 2280 C C . TYR A 1 289 ? -26.063 -3.658 -2.561 1.00 76.94 289 TYR A C 1
ATOM 2282 O O . TYR A 1 289 ? -27.291 -3.623 -2.513 1.00 76.94 289 TYR A O 1
ATOM 2290 N N . ASP A 1 290 ? -25.357 -4.689 -2.104 1.00 81.31 290 ASP A N 1
ATOM 2291 C CA . ASP A 1 290 ? -25.960 -5.851 -1.446 1.00 81.31 290 ASP A CA 1
ATOM 2292 C C . ASP A 1 290 ? -25.340 -6.089 -0.062 1.00 81.31 290 ASP A C 1
ATOM 2294 O O . ASP A 1 290 ? -24.124 -6.143 0.131 1.00 81.31 290 ASP A O 1
ATOM 2298 N N . ASN A 1 291 ? -26.200 -6.279 0.938 1.00 81.25 291 ASN A N 1
ATOM 2299 C CA . ASN A 1 291 ? -25.826 -6.741 2.272 1.00 81.25 291 ASN A CA 1
ATOM 2300 C C . ASN A 1 291 ? -24.797 -5.826 2.972 1.00 81.25 291 ASN A C 1
ATOM 2302 O O . ASN A 1 291 ? -23.708 -6.241 3.377 1.00 81.25 291 ASN A O 1
ATOM 2306 N N . ILE A 1 292 ? -25.203 -4.580 3.230 1.00 77.81 292 ILE A N 1
ATOM 2307 C CA . ILE A 1 292 ? -24.432 -3.590 4.009 1.00 77.81 292 ILE A CA 1
ATOM 2308 C C . ILE A 1 292 ? -25.172 -3.244 5.321 1.00 77.81 292 ILE A C 1
ATOM 2310 O O . ILE A 1 292 ? -25.615 -2.110 5.515 1.00 77.81 292 ILE A O 1
ATOM 2314 N N . PRO A 1 293 ? -25.403 -4.210 6.237 1.00 78.44 293 PRO A N 1
ATOM 2315 C CA . PRO A 1 293 ? -26.202 -3.987 7.441 1.00 78.44 293 PRO A CA 1
ATOM 2316 C C . PRO A 1 293 ? -25.414 -3.350 8.597 1.00 78.44 293 PRO A C 1
ATOM 2318 O O . PRO A 1 293 ? -24.340 -3.832 8.963 1.00 78.44 293 PRO A O 1
ATOM 2321 N N . ALA A 1 294 ? -26.046 -2.407 9.304 1.00 69.69 294 ALA A N 1
ATOM 2322 C CA . ALA A 1 294 ? -25.565 -1.818 10.552 1.00 69.69 294 ALA A CA 1
ATOM 2323 C C . ALA A 1 294 ? -26.518 -2.125 11.719 1.00 69.69 294 ALA A C 1
ATOM 2325 O O . ALA A 1 294 ? -27.688 -1.737 11.741 1.00 69.69 294 ALA A O 1
ATOM 2326 N N . LYS A 1 295 ? -26.055 -2.790 12.789 1.00 69.69 295 LYS A N 1
ATOM 2327 C CA . LYS A 1 295 ? -26.924 -2.925 13.989 1.00 69.69 295 LYS A CA 1
ATOM 2328 C C . LYS A 1 295 ? -27.073 -1.610 14.759 1.00 69.69 295 LYS A C 1
ATOM 2330 O O . LYS A 1 295 ? -28.081 -1.446 15.453 1.00 69.69 295 LYS A O 1
ATOM 2335 N N . ARG A 1 296 ? -26.051 -0.755 14.729 1.00 70.25 296 ARG A N 1
ATOM 2336 C CA . ARG A 1 296 ? -26.001 0.566 15.367 1.00 70.25 296 ARG A CA 1
ATOM 2337 C C . ARG A 1 296 ? -25.072 1.462 14.557 1.00 70.25 296 ARG A C 1
ATOM 2339 O O . ARG A 1 296 ? -23.870 1.215 14.614 1.00 70.25 296 ARG A O 1
ATOM 2346 N N . GLY A 1 297 ? -25.617 2.455 13.886 1.00 64.88 297 GLY A N 1
ATOM 2347 C CA . GLY A 1 297 ? -24.839 3.425 13.134 1.00 64.88 297 GLY A CA 1
ATOM 2348 C C . GLY A 1 297 ? -25.648 4.049 12.015 1.00 64.88 297 GLY A C 1
ATOM 2349 O O . GLY A 1 297 ? -26.726 3.542 11.684 1.00 64.88 297 GLY A O 1
ATOM 2350 N N . ASP A 1 298 ? -25.127 5.154 11.519 1.00 68.25 298 ASP A N 1
ATOM 2351 C CA . ASP A 1 298 ? -25.801 6.077 10.620 1.00 68.25 298 ASP A CA 1
ATOM 2352 C C . ASP A 1 298 ? -25.329 5.881 9.170 1.00 68.25 298 ASP A C 1
ATOM 2354 O O . ASP A 1 298 ? -24.286 5.276 8.907 1.00 68.25 298 ASP A O 1
ATOM 2358 N N . TYR A 1 299 ? -26.156 6.318 8.221 1.00 67.88 299 TYR A N 1
ATOM 2359 C CA . TYR A 1 299 ? -25.927 6.149 6.789 1.00 67.88 299 TYR A CA 1
ATOM 2360 C C . TYR A 1 299 ? -26.048 7.489 6.059 1.00 67.88 299 TYR A C 1
ATOM 2362 O O . TYR A 1 299 ? -27.162 7.939 5.754 1.00 67.88 299 TYR A O 1
ATOM 2370 N N . ASP A 1 300 ? -24.908 8.060 5.672 1.00 66.56 300 ASP A N 1
ATOM 2371 C CA . ASP A 1 300 ? -24.836 9.354 5.005 1.00 66.56 300 ASP A CA 1
ATOM 2372 C C . ASP A 1 300 ? -24.280 9.242 3.578 1.00 66.56 300 ASP A C 1
ATOM 2374 O O . ASP A 1 300 ? -23.224 8.677 3.296 1.00 66.56 300 ASP A O 1
ATOM 2378 N N . ASN A 1 301 ? -24.990 9.856 2.625 1.00 61.19 301 ASN A N 1
ATOM 2379 C CA . ASN A 1 301 ? -24.530 10.037 1.242 1.00 61.19 301 ASN A CA 1
ATOM 2380 C C . ASN A 1 301 ? -24.147 8.732 0.495 1.00 61.19 301 ASN A C 1
ATOM 2382 O O . ASN A 1 301 ? -23.215 8.700 -0.315 1.00 61.19 301 ASN A O 1
ATOM 2386 N N . GLN A 1 302 ? -24.911 7.659 0.704 1.00 57.66 302 GLN A N 1
ATOM 2387 C CA . GLN A 1 302 ? -24.951 6.522 -0.217 1.00 57.66 302 GLN A CA 1
ATOM 2388 C C . GLN A 1 302 ? -25.892 6.892 -1.366 1.00 57.66 302 GLN A C 1
ATOM 2390 O O . GLN A 1 302 ? -27.093 7.010 -1.163 1.00 57.66 302 GLN A O 1
ATOM 2395 N N . HIS A 1 303 ? -25.374 7.190 -2.559 1.00 56.47 303 HIS A N 1
ATOM 2396 C CA . HIS A 1 303 ? -26.225 7.542 -3.702 1.00 56.47 303 HIS A CA 1
ATOM 2397 C C . HIS A 1 303 ? -25.695 6.926 -4.999 1.00 56.47 303 HIS A C 1
ATOM 2399 O O . HIS A 1 303 ? -24.769 7.455 -5.629 1.00 56.47 303 HIS A O 1
ATOM 2405 N N . ALA A 1 304 ? -26.404 5.919 -5.498 1.00 52.06 304 ALA A N 1
ATOM 2406 C CA . ALA A 1 304 ? -26.370 5.457 -6.864 1.00 52.06 304 ALA A CA 1
ATOM 2407 C C . ALA A 1 304 ? -27.235 6.264 -7.831 1.00 52.06 304 ALA A C 1
ATOM 2409 O O . ALA A 1 304 ? -28.396 6.593 -7.599 1.00 52.06 304 ALA A O 1
ATOM 2410 N N . LYS A 1 305 ? -26.665 6.633 -8.986 1.00 49.84 305 LYS A N 1
ATOM 2411 C CA . LYS A 1 305 ? -27.491 7.218 -10.062 1.00 49.84 305 LYS A CA 1
ATOM 2412 C C . LYS A 1 305 ? -28.292 6.145 -10.800 1.00 49.84 305 LYS A C 1
ATOM 2414 O O . LYS A 1 305 ? -29.360 6.484 -11.303 1.00 49.84 305 LYS A O 1
ATOM 2419 N N . ARG A 1 306 ? -27.754 4.924 -10.897 1.00 51.47 306 ARG A N 1
ATOM 2420 C CA . ARG A 1 306 ? -28.367 3.715 -11.469 1.00 51.47 306 ARG A CA 1
ATOM 2421 C C . ARG A 1 306 ? -27.750 2.477 -10.806 1.00 51.47 306 ARG A C 1
ATOM 2423 O O . ARG A 1 306 ? -26.518 2.418 -10.793 1.00 51.47 306 ARG A O 1
ATOM 2430 N N . GLY A 1 307 ? -28.577 1.544 -10.351 1.00 54.19 307 GLY A N 1
ATOM 2431 C CA . GLY A 1 307 ? -28.170 0.290 -9.705 1.00 54.19 307 GLY A CA 1
ATOM 2432 C C . GLY A 1 307 ? -29.135 -0.097 -8.587 1.00 54.19 307 GLY A C 1
ATOM 2433 O O . GLY A 1 307 ? -29.893 0.763 -8.126 1.00 54.19 307 GLY A O 1
ATOM 2434 N N . ASP A 1 308 ? -29.112 -1.365 -8.201 1.00 59.03 308 ASP A N 1
ATOM 2435 C CA . ASP A 1 308 ? -30.056 -1.965 -7.253 1.00 59.03 308 ASP A CA 1
ATOM 2436 C C . ASP A 1 308 ? -29.506 -1.923 -5.818 1.00 59.03 308 ASP A C 1
ATOM 2438 O O . ASP A 1 308 ? -28.295 -1.812 -5.602 1.00 59.03 308 ASP A O 1
ATOM 2442 N N . CYS A 1 309 ? -30.389 -1.898 -4.818 1.00 61.81 309 CYS A N 1
ATOM 2443 C CA . CYS A 1 309 ? -30.005 -1.759 -3.410 1.00 61.81 309 CYS A CA 1
ATOM 2444 C C . CYS A 1 309 ? -30.767 -2.752 -2.529 1.00 61.81 309 CYS A C 1
ATOM 2446 O O . CYS A 1 309 ? -31.936 -2.521 -2.205 1.00 61.81 309 CYS A O 1
ATOM 2448 N N . ASP A 1 310 ? -30.061 -3.776 -2.052 1.00 62.53 310 ASP A N 1
ATOM 2449 C CA . ASP A 1 310 ? -30.615 -4.898 -1.302 1.00 62.53 310 ASP A CA 1
ATOM 2450 C C . ASP A 1 310 ? -29.981 -5.034 0.091 1.00 62.53 310 ASP A C 1
ATOM 2452 O O . ASP A 1 310 ? -28.785 -4.835 0.306 1.00 62.53 310 ASP A O 1
ATOM 2456 N N . ASN A 1 311 ? -30.795 -5.413 1.083 1.00 62.97 311 ASN A N 1
ATOM 2457 C CA . ASN A 1 311 ? -30.332 -5.764 2.435 1.00 62.97 311 ASN A CA 1
ATOM 2458 C C . ASN A 1 311 ? -29.487 -4.671 3.139 1.00 62.97 311 ASN A C 1
ATOM 2460 O O . ASN A 1 311 ? -28.402 -4.942 3.664 1.00 62.97 311 ASN A O 1
ATOM 2464 N N . LEU A 1 312 ? -30.041 -3.459 3.278 1.00 60.94 312 LEU A N 1
ATOM 2465 C CA . LEU A 1 312 ? -29.456 -2.341 4.049 1.00 60.94 312 LEU A CA 1
ATOM 2466 C C . LEU A 1 312 ? -30.136 -2.081 5.426 1.00 60.94 312 LEU A C 1
ATOM 2468 O O . LEU A 1 312 ? -30.570 -0.956 5.686 1.00 60.94 312 LEU A O 1
ATOM 2472 N N . PRO A 1 313 ? -30.322 -3.065 6.336 1.00 60.38 313 PRO A N 1
ATOM 2473 C CA . PRO A 1 313 ? -31.079 -2.848 7.570 1.00 60.38 313 PRO A CA 1
ATOM 2474 C C . PRO A 1 313 ? -30.269 -2.132 8.668 1.00 60.38 313 PRO A C 1
ATOM 2476 O O . PRO A 1 313 ? -29.333 -2.710 9.230 1.00 60.38 313 PRO A O 1
ATOM 2479 N N . ALA A 1 314 ? -30.723 -0.944 9.088 1.00 54.22 314 ALA A N 1
ATOM 2480 C CA . ALA A 1 314 ? -30.294 -0.278 10.319 1.00 54.22 314 ALA A CA 1
ATOM 2481 C C . ALA A 1 314 ? -31.256 -0.604 11.471 1.00 54.22 314 ALA A C 1
ATOM 2483 O O . ALA A 1 314 ? -32.426 -0.221 11.455 1.00 54.22 314 ALA A O 1
ATOM 2484 N N . LYS A 1 315 ? -30.798 -1.281 12.537 1.00 45.47 315 LYS A N 1
ATOM 2485 C CA . LYS A 1 315 ? -31.676 -1.489 13.719 1.00 45.47 315 LYS A CA 1
ATOM 2486 C C . LYS A 1 315 ? -31.833 -0.227 14.574 1.00 45.47 315 LYS A C 1
ATOM 2488 O O . LYS A 1 315 ? -32.834 -0.107 15.283 1.00 45.47 315 LYS A O 1
ATOM 2493 N N . ARG A 1 316 ? -30.820 0.647 14.583 1.00 47.25 316 ARG A N 1
ATOM 2494 C CA . ARG A 1 316 ? -30.764 1.941 15.287 1.00 47.25 316 ARG A CA 1
ATOM 2495 C C . ARG A 1 316 ? -29.760 2.848 14.562 1.00 47.25 316 ARG A C 1
ATOM 2497 O O . ARG A 1 316 ? -28.568 2.577 14.683 1.00 47.25 316 ARG A O 1
ATOM 2504 N N . GLY A 1 317 ? -30.254 3.867 13.868 1.00 48.78 317 GLY A N 1
ATOM 2505 C CA . GLY A 1 317 ? -29.472 4.857 13.123 1.00 48.78 317 GLY A CA 1
ATOM 2506 C C . GLY A 1 317 ? -30.366 5.683 12.198 1.00 48.78 317 GLY A C 1
ATOM 2507 O O . GLY A 1 317 ? -31.519 5.296 11.983 1.00 48.78 317 GLY A O 1
ATOM 2508 N N . ASP A 1 318 ? -29.858 6.802 11.700 1.00 54.03 318 ASP A N 1
ATOM 2509 C CA . ASP A 1 318 ? -30.557 7.704 10.781 1.00 54.03 318 ASP A CA 1
ATOM 2510 C C . ASP A 1 318 ? -30.083 7.491 9.321 1.00 54.03 318 ASP A C 1
ATOM 2512 O O . ASP A 1 318 ? -28.985 6.995 9.068 1.00 54.03 318 ASP A O 1
ATOM 2516 N N . TYR A 1 319 ? -30.952 7.810 8.351 1.00 55.50 319 TYR A N 1
ATOM 2517 C CA . TYR A 1 319 ? -30.644 7.794 6.912 1.00 55.50 319 TYR A CA 1
ATOM 2518 C C . TYR A 1 319 ? -30.899 9.192 6.341 1.00 55.50 319 TYR A C 1
ATOM 2520 O O . TYR A 1 319 ? -32.061 9.609 6.248 1.00 55.50 319 TYR A O 1
ATOM 2528 N N . ASP A 1 320 ? -29.859 9.904 5.911 1.00 50.69 320 ASP A N 1
ATOM 2529 C CA . ASP A 1 320 ? -30.026 11.277 5.412 1.00 50.69 320 ASP A CA 1
ATOM 2530 C C . ASP A 1 320 ? -30.303 11.354 3.899 1.00 50.69 320 ASP A C 1
ATOM 2532 O O . ASP A 1 320 ? -30.935 12.305 3.422 1.00 50.69 320 ASP A O 1
ATOM 2536 N N . THR A 1 321 ? -29.880 10.354 3.112 1.00 53.50 321 THR A N 1
ATOM 2537 C CA . THR A 1 321 ? -30.075 10.318 1.646 1.00 53.50 321 THR A CA 1
ATOM 2538 C C . THR A 1 321 ? -30.427 8.906 1.161 1.00 53.50 321 THR A C 1
ATOM 2540 O O . THR A 1 321 ? -29.800 7.944 1.588 1.00 53.50 321 THR A O 1
ATOM 2543 N N . LEU A 1 322 ? -31.426 8.763 0.273 1.00 48.53 322 LEU A N 1
ATOM 2544 C CA . LEU A 1 322 ? -31.808 7.451 -0.273 1.00 48.53 322 LEU A CA 1
ATOM 2545 C C . LEU A 1 322 ? -30.750 6.889 -1.252 1.00 48.53 322 LEU A C 1
ATOM 2547 O O . LEU A 1 322 ? -30.209 7.671 -2.045 1.00 48.53 322 LEU A O 1
ATOM 2551 N N . PRO A 1 323 ? -30.540 5.553 -1.272 1.00 50.22 323 PRO A N 1
ATOM 2552 C CA . PRO A 1 323 ? -29.469 4.897 -2.020 1.00 50.22 323 PRO A CA 1
ATOM 2553 C C . PRO A 1 323 ? -29.514 5.016 -3.540 1.00 50.22 323 PRO A C 1
ATOM 2555 O O . PRO A 1 323 ? -28.450 4.947 -4.130 1.00 50.22 323 PRO A O 1
ATOM 2558 N N . ALA A 1 324 ? -30.656 5.211 -4.218 1.00 49.25 324 ALA A N 1
ATOM 2559 C CA . ALA A 1 324 ? -30.667 5.299 -5.685 1.00 49.25 324 ALA A CA 1
ATOM 2560 C C . ALA A 1 324 ? -31.722 6.257 -6.287 1.00 49.25 324 ALA A C 1
ATOM 2562 O O . ALA A 1 324 ? -32.748 6.584 -5.696 1.00 49.25 324 ALA A O 1
ATOM 2563 N N . LYS A 1 325 ? -31.486 6.739 -7.517 1.00 44.59 325 LYS A N 1
ATOM 2564 C CA . LYS A 1 325 ? -32.499 7.489 -8.306 1.00 44.59 325 LYS A CA 1
ATOM 2565 C C . LYS A 1 325 ? -33.303 6.619 -9.277 1.00 44.59 325 LYS A C 1
ATOM 2567 O O . LYS A 1 325 ? -34.384 7.035 -9.680 1.00 44.59 325 LYS A O 1
ATOM 2572 N N . GLN A 1 326 ? -32.752 5.476 -9.689 1.00 43.56 326 GLN A N 1
ATOM 2573 C CA . GLN A 1 326 ? -33.340 4.481 -10.596 1.00 43.56 326 GLN A CA 1
ATOM 2574 C C . GLN A 1 326 ? -32.741 3.107 -10.236 1.00 43.56 326 GLN A C 1
ATOM 2576 O O . GLN A 1 326 ? -31.524 2.961 -10.374 1.00 43.56 326 GLN A O 1
ATOM 2581 N N . GLY A 1 327 ? -33.570 2.161 -9.786 1.00 47.50 327 GLY A N 1
ATOM 2582 C CA . GLY A 1 327 ? -33.185 0.819 -9.315 1.00 47.50 327 GLY A CA 1
ATOM 2583 C C . GLY A 1 327 ? -34.271 0.214 -8.416 1.00 47.50 327 GLY A C 1
ATOM 2584 O O . GLY A 1 327 ? -35.153 0.957 -7.967 1.00 47.50 327 GLY A O 1
ATOM 2585 N N . ASP A 1 328 ? -34.215 -1.096 -8.186 1.00 49.72 328 ASP A N 1
ATOM 2586 C CA . ASP A 1 328 ? -35.136 -1.816 -7.297 1.00 49.72 328 ASP A CA 1
ATOM 2587 C C . ASP A 1 328 ? -34.623 -1.810 -5.837 1.00 49.72 328 ASP A C 1
ATOM 2589 O O . ASP A 1 328 ? -33.423 -1.675 -5.579 1.00 49.72 328 ASP A O 1
ATOM 2593 N N . TYR A 1 329 ? -35.548 -1.879 -4.870 1.00 52.19 329 TYR A N 1
ATOM 2594 C CA . TYR A 1 329 ? -35.256 -1.808 -3.431 1.00 52.19 329 TYR A CA 1
ATOM 2595 C C . TYR A 1 329 ? -35.914 -2.965 -2.676 1.00 52.19 329 TYR A C 1
ATOM 2597 O O . TYR A 1 329 ? -37.118 -2.895 -2.411 1.00 52.19 329 TYR A O 1
ATOM 2605 N N . ASP A 1 330 ? -35.135 -3.951 -2.227 1.00 50.69 330 ASP A N 1
ATOM 2606 C CA . ASP A 1 330 ? -35.653 -5.068 -1.431 1.00 50.69 330 ASP A CA 1
ATOM 2607 C C . ASP A 1 330 ? -35.058 -5.129 -0.005 1.00 50.69 330 ASP A C 1
ATOM 2609 O O . ASP A 1 330 ? -33.895 -4.829 0.270 1.00 50.69 330 ASP A O 1
ATOM 2613 N N . ASN A 1 331 ? -35.895 -5.533 0.963 1.00 53.84 331 ASN A N 1
ATOM 2614 C CA . ASN A 1 331 ? -35.531 -5.755 2.376 1.00 53.84 331 ASN A CA 1
ATOM 2615 C C . ASN A 1 331 ? -34.956 -4.544 3.151 1.00 53.84 331 ASN A C 1
ATOM 2617 O O . ASN A 1 331 ? -34.197 -4.714 4.111 1.00 53.84 331 ASN A O 1
ATOM 2621 N N . LEU A 1 332 ? -35.364 -3.317 2.814 1.00 55.44 332 LEU A N 1
ATOM 2622 C CA . LEU A 1 332 ? -35.051 -2.130 3.621 1.00 55.44 332 LEU A CA 1
ATOM 2623 C C . LEU A 1 332 ? -35.843 -2.130 4.943 1.00 55.44 332 LEU A C 1
ATOM 2625 O O . LEU A 1 332 ? -37.073 -2.204 4.951 1.00 55.44 332 LEU A O 1
ATOM 2629 N N . VAL A 1 333 ? -35.147 -2.007 6.079 1.00 50.69 333 VAL A N 1
ATOM 2630 C CA . VAL A 1 333 ? -35.769 -1.882 7.411 1.00 50.69 333 VAL A CA 1
ATOM 2631 C C . VAL A 1 333 ? -35.429 -0.516 7.998 1.00 50.69 333 VAL A C 1
ATOM 2633 O O . VAL A 1 333 ? -34.336 -0.322 8.521 1.00 50.69 333 VAL A O 1
ATOM 2636 N N . PHE A 1 334 ? -36.383 0.416 7.938 1.00 48.16 334 PHE A N 1
ATOM 2637 C CA . PHE A 1 334 ? -36.256 1.747 8.538 1.00 48.16 334 PHE A CA 1
ATOM 2638 C C . PHE A 1 334 ? -36.646 1.723 10.028 1.00 48.16 334 PHE A C 1
ATOM 2640 O O . PHE A 1 334 ? -37.692 1.162 10.378 1.00 48.16 334 PHE A O 1
ATOM 2647 N N . PRO A 1 335 ? -35.863 2.340 10.930 1.00 42.84 335 PRO A N 1
ATOM 2648 C CA . PRO A 1 335 ? -36.266 2.494 12.322 1.00 42.84 335 PRO A CA 1
ATOM 2649 C C . PRO A 1 335 ? -37.475 3.440 12.461 1.00 42.84 335 PRO A C 1
ATOM 2651 O O . PRO A 1 335 ? -37.652 4.402 11.716 1.00 42.84 335 PRO A O 1
ATOM 2654 N N . TYR A 1 336 ? -38.342 3.146 13.430 1.00 37.59 336 TYR A N 1
ATOM 2655 C CA . TYR A 1 336 ? -39.598 3.862 13.679 1.00 37.59 336 TYR A CA 1
ATOM 2656 C C . TYR A 1 336 ? -39.372 5.321 14.171 1.00 37.59 336 TYR A C 1
ATOM 2658 O O . TYR A 1 336 ? -38.991 5.543 15.316 1.00 37.59 336 TYR A O 1
ATOM 2666 N N . GLU A 1 337 ? -39.675 6.276 13.278 1.00 38.75 337 GLU A N 1
ATOM 2667 C CA . GLU A 1 337 ? -40.341 7.598 13.421 1.00 38.75 337 GLU A CA 1
ATOM 2668 C C . GLU A 1 337 ? -39.703 8.788 14.200 1.00 38.75 337 GLU A C 1
ATOM 2670 O O . GLU A 1 337 ? -39.830 8.921 15.417 1.00 38.75 337 GLU A O 1
ATOM 2675 N N . ARG A 1 338 ? -39.270 9.822 13.443 1.00 34.72 338 ARG A N 1
ATOM 2676 C CA . ARG A 1 338 ? -39.597 11.241 13.731 1.00 34.72 338 ARG A CA 1
ATOM 2677 C C . ARG A 1 338 ? -40.535 11.803 12.640 1.00 34.72 338 ARG A C 1
ATOM 2679 O O . ARG A 1 338 ? -40.244 11.651 11.454 1.00 34.72 338 ARG A O 1
ATOM 2686 N N . PRO A 1 339 ? -41.631 12.504 12.992 1.00 34.34 339 PRO A N 1
ATOM 2687 C CA . PRO A 1 339 ? -42.711 12.870 12.060 1.00 34.34 339 PRO A CA 1
ATOM 2688 C C . PRO A 1 339 ? -42.329 13.835 10.920 1.00 34.34 339 PRO A C 1
ATOM 2690 O O . PRO A 1 339 ? -43.054 13.919 9.933 1.00 34.34 339 PRO A O 1
ATOM 2693 N N . ILE A 1 340 ? -41.189 14.529 11.000 1.00 39.12 340 ILE A N 1
ATOM 2694 C CA . ILE A 1 340 ? -40.732 15.471 9.959 1.00 39.12 340 ILE A CA 1
ATOM 2695 C C . ILE A 1 340 ? -40.137 14.726 8.744 1.00 39.12 340 ILE A C 1
ATOM 2697 O O . ILE A 1 340 ? -40.262 15.191 7.613 1.00 39.12 340 ILE A O 1
ATOM 2701 N N . PHE A 1 341 ? -39.572 13.530 8.948 1.00 37.88 341 PHE A N 1
ATOM 2702 C CA . PHE A 1 341 ? -38.949 12.721 7.890 1.00 37.88 341 PHE A CA 1
ATOM 2703 C C . PHE A 1 341 ? -39.963 12.005 6.985 1.00 37.88 341 PHE A C 1
ATOM 2705 O O . PHE A 1 341 ? -39.684 11.773 5.807 1.00 37.88 341 PHE A O 1
ATOM 2712 N N . ARG A 1 342 ? -41.180 11.740 7.489 1.00 37.59 342 ARG A N 1
ATOM 2713 C CA . ARG A 1 342 ? -42.264 11.117 6.707 1.00 37.59 342 ARG A CA 1
ATOM 2714 C C . ARG A 1 342 ? -42.611 11.922 5.449 1.00 37.59 342 ARG A C 1
ATOM 2716 O O . ARG A 1 342 ? -42.985 11.321 4.451 1.00 37.59 342 ARG A O 1
ATOM 2723 N N . SER A 1 343 ? -42.487 13.255 5.458 1.00 39.75 343 SER A N 1
ATOM 2724 C CA . SER A 1 343 ? -42.950 14.071 4.323 1.00 39.75 343 SER A CA 1
ATOM 2725 C C . SER A 1 343 ? -41.984 14.086 3.135 1.00 39.75 343 SER A C 1
ATOM 2727 O O . SER A 1 343 ? -42.443 14.027 1.997 1.00 39.75 343 SER A O 1
ATOM 2729 N N . ARG A 1 344 ? -40.662 14.102 3.365 1.00 39.47 344 ARG A N 1
ATOM 2730 C CA . ARG A 1 344 ? -39.664 14.131 2.278 1.00 39.47 344 ARG A CA 1
ATOM 2731 C C . ARG A 1 344 ? -39.518 12.784 1.575 1.00 39.47 344 ARG A C 1
ATOM 2733 O O . ARG A 1 344 ? -39.442 12.758 0.350 1.00 39.47 344 ARG A O 1
ATOM 2740 N N . ILE A 1 345 ? -39.545 11.686 2.332 1.00 44.00 345 ILE A N 1
ATOM 2741 C CA . ILE A 1 345 ? -39.449 10.330 1.775 1.00 44.00 345 ILE A CA 1
ATOM 2742 C C . ILE A 1 345 ? -40.726 9.988 0.988 1.00 44.00 345 ILE A C 1
ATOM 2744 O O . ILE A 1 345 ? -40.635 9.557 -0.159 1.00 44.00 345 ILE A O 1
ATOM 2748 N N . LEU A 1 346 ? -41.921 10.284 1.524 1.00 41.53 346 LEU A N 1
ATOM 2749 C CA . LEU A 1 346 ? -43.181 10.079 0.790 1.00 41.53 346 LEU A CA 1
ATOM 2750 C C . LEU A 1 346 ? -43.306 10.982 -0.454 1.00 41.53 346 LEU A C 1
ATOM 2752 O O . LEU A 1 346 ? -43.860 10.545 -1.461 1.00 41.53 346 LEU A O 1
ATOM 2756 N N . GLN A 1 347 ? -42.770 12.211 -0.429 1.00 40.72 347 GLN A N 1
ATOM 2757 C CA . GLN A 1 347 ? -42.739 13.081 -1.615 1.00 40.72 347 GLN A CA 1
ATOM 2758 C C . GLN A 1 347 ? -41.830 12.547 -2.729 1.00 40.72 347 GLN A C 1
ATOM 2760 O O . GLN A 1 347 ? -42.168 12.708 -3.899 1.00 40.72 347 GLN A O 1
ATOM 2765 N N . GLN A 1 348 ? -40.706 11.906 -2.393 1.00 41.91 348 GLN A N 1
ATOM 2766 C CA . GLN A 1 348 ? -39.828 11.287 -3.391 1.00 41.91 348 GLN A CA 1
ATOM 2767 C C . GLN A 1 348 ? -40.400 9.973 -3.939 1.00 41.91 348 GLN A C 1
ATOM 2769 O O . GLN A 1 348 ? -40.329 9.758 -5.146 1.00 41.91 348 GLN A O 1
ATOM 2774 N N . PHE A 1 349 ? -41.053 9.153 -3.104 1.00 39.75 349 PHE A N 1
ATOM 2775 C CA . PHE A 1 349 ? -41.761 7.945 -3.557 1.00 39.75 349 PHE A CA 1
ATOM 2776 C C . PHE A 1 349 ? -42.899 8.262 -4.540 1.00 39.75 34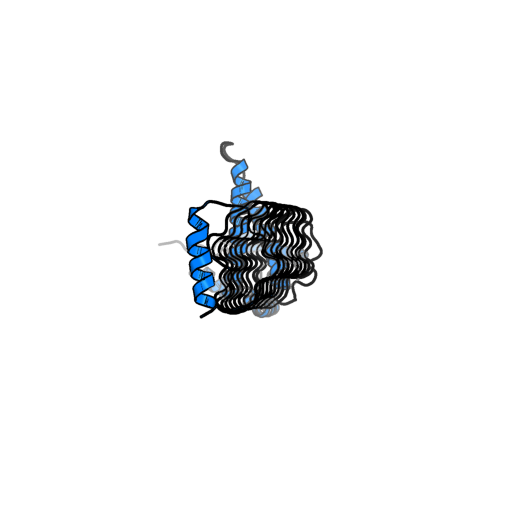9 PHE A C 1
ATOM 2778 O O . PHE A 1 349 ? -43.048 7.581 -5.551 1.00 39.75 349 PHE A O 1
ATOM 2785 N N . MET A 1 350 ? -43.670 9.328 -4.299 1.00 36.34 350 MET A N 1
ATOM 2786 C CA . MET A 1 350 ? -44.737 9.754 -5.219 1.00 36.34 350 MET A CA 1
ATOM 2787 C C . MET A 1 350 ? -44.206 10.247 -6.576 1.00 36.34 350 MET A C 1
ATOM 2789 O O . MET A 1 350 ? -44.901 10.115 -7.579 1.00 36.34 350 MET A O 1
ATOM 2793 N N . PHE A 1 351 ? -42.978 10.772 -6.633 1.00 36.66 351 PHE A N 1
ATOM 2794 C CA . PHE A 1 351 ? -42.356 11.243 -7.877 1.00 36.66 351 PHE A CA 1
ATOM 2795 C C . PHE A 1 351 ? -41.724 10.129 -8.723 1.00 36.66 351 PHE A C 1
ATOM 2797 O O . PHE A 1 351 ? -41.453 10.361 -9.894 1.00 36.66 351 PHE A O 1
ATOM 2804 N N . ALA A 1 352 ? -41.478 8.946 -8.154 1.00 35.78 352 ALA A N 1
ATOM 2805 C CA . ALA A 1 352 ? -40.901 7.807 -8.874 1.00 35.78 352 ALA A CA 1
ATOM 2806 C C . ALA A 1 352 ? -41.958 6.909 -9.550 1.00 35.78 352 ALA A C 1
ATOM 2808 O O . ALA A 1 352 ? -41.613 6.107 -10.412 1.00 35.78 352 ALA A O 1
ATOM 2809 N N . ILE A 1 353 ? -43.236 7.044 -9.170 1.00 34.69 353 ILE A N 1
ATOM 2810 C CA . ILE A 1 353 ? -44.370 6.268 -9.717 1.00 34.69 353 ILE A CA 1
ATOM 2811 C C . ILE A 1 353 ? -45.100 7.031 -10.854 1.00 34.69 353 ILE A C 1
ATOM 2813 O O . ILE A 1 353 ? -46.013 6.492 -11.476 1.00 34.69 353 ILE A O 1
ATOM 2817 N N . SER A 1 354 ? -44.699 8.272 -11.159 1.00 31.59 354 SER A N 1
ATOM 2818 C CA . SER A 1 354 ? -45.224 9.081 -12.281 1.00 31.59 354 SER A CA 1
ATOM 2819 C C . SER A 1 354 ? -44.185 9.209 -13.385 1.00 31.59 354 SER A C 1
ATOM 2821 O O . SER A 1 354 ? -44.585 9.175 -14.570 1.00 31.59 354 SER A O 1
#

Solvent-accessible surface area (backbone atoms only — not comparable to full-atom values): 17672 Å² total; per-residue (Å²): 139,82,82,88,67,81,49,75,49,76,50,104,85,50,81,45,78,53,79,81,51,68,71,59,44,53,48,43,66,72,68,57,65,77,82,57,76,75,40,57,70,47,29,83,78,58,44,81,31,80,87,48,30,57,62,73,55,24,55,53,46,47,66,70,48,49,71,76,69,30,67,77,51,54,62,68,40,49,6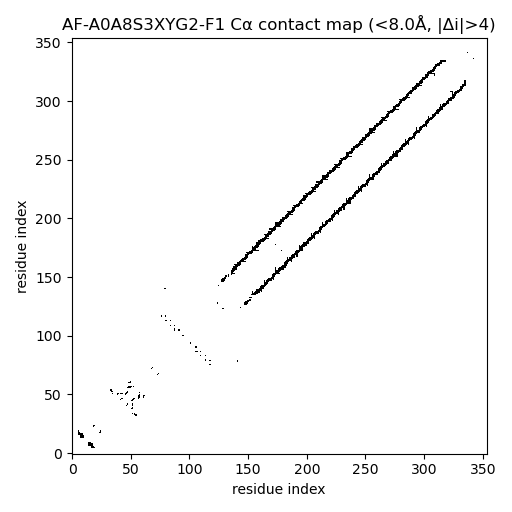4,56,54,52,50,54,50,52,50,52,51,60,65,50,55,78,48,66,92,72,68,91,76,77,61,62,64,59,50,52,50,51,50,52,50,53,55,54,55,50,65,57,46,67,62,48,75,81,43,62,48,65,62,62,78,75,60,77,37,62,48,65,65,63,68,35,77,65,36,38,49,35,54,56,49,14,60,57,20,34,38,32,45,39,34,20,51,39,23,33,41,33,41,44,32,15,51,40,23,35,45,32,40,43,38,21,51,33,27,37,40,35,41,38,38,22,55,36,31,34,38,36,38,44,34,17,51,34,26,37,39,35,38,47,33,23,53,32,32,36,40,34,38,47,32,18,51,32,25,38,38,35,44,42,31,19,51,32,25,38,42,35,37,46,31,19,50,31,25,39,38,32,39,47,30,20,51,32,25,37,39,37,37,47,32,18,48,31,30,36,42,36,39,43,34,19,52,32,23,37,39,37,37,48,27,13,51,38,25,38,38,36,39,46,29,18,53,32,30,37,41,35,51,33,40,16,58,30,34,38,44,33,37,52,34,28,70,42,54,57,75,80,44,71,55,52,78,43,63,60,80,46,72,72,44,79,57,91,80,62,84,77,58,58,58,62,55,52,55,52,56,61,62,74,78,110

InterPro domains:
  IPR001128 Cytochrome P450 [PF00067] (37-116)

Mean predicted aligned error: 17.64 Å

Radius of gyration: 31.89 Å; Cα contacts (8 Å, |Δi|>4): 850; chains: 1; bounding box: 114×48×46 Å

Foldseek 3Di:
DDDDDQDWDDDPVDTDTDDDDPVVVVVCVVPVQDDDPVLVVVCVPQPCDCRNNHPVRVVVRCVVCVVCVDPVNVVLCPVVVVVLVVVLVVVCVVCPPVPDDDSCVSVVVSVVVSVVVSVVLVVCAPDACPDPPADAEEAEANEYAEHENEQHEHCAYEHYNHHYAAYEYYNYEPAAYEYENHEYAAYEYYQHEHAEYEYEAHEYQHYEYERHEYAYYEYYHHEYQHYEYEQHEYAHYEYYAHEYQAYEYYNHEYQAYEYEHHEYQAYEYYAHEYQHYEYEHHEYQHYEYEAHEYQHYEYYHQEYADYEYYRHEHVYYYYDDDNYPYYYYPDYDDDDDDPVVVPVVVVSVVVSVD

Sequence (354 aa):
MFQFSITLLNSSTLAAEVVTNPDDSLTVANACLPKDIIYEFAKAWLGEGLLTGKVSIWKRHRKLINPAFSQMVLDGFQGVFNSQSRRLVKDLEVEVGKGSFNHLVYTQRNSLETACYQRQRDVISNAAIANLPAKPGDYDNLPVKRGNYDNLPAKRGDYDYLHAKHGDYENLPAKPGDCDNLPAKRGNYDNLPAKRGDYDNLPAKRGDYDNLPTKRGDYDKLPAKRGDYDNIPAKRGDYDNLPAKRGDYDNLAAKRGDYDNLPAKRGNYDNLPAKRGDYDNLPAKHGDYDNIPAKRGDYDNQHAKRGDCDNLPAKRGDYDTLPAKQGDYDNLVFPYERPIFRSRILQQFMFAIS